Protein AF-E3NQV2-F1 (afdb_monomer_lite)

Structure (mmCIF, N/CA/C/O backbone):
data_AF-E3NQV2-F1
#
_entry.id   AF-E3NQV2-F1
#
loop_
_atom_site.group_PDB
_atom_site.id
_atom_site.type_symbol
_atom_site.label_atom_id
_atom_site.label_alt_id
_atom_site.label_comp_id
_atom_site.label_asym_id
_atom_site.label_entity_id
_atom_site.label_seq_id
_atom_site.pdbx_PDB_ins_code
_atom_site.Cartn_x
_atom_site.Cartn_y
_atom_site.Cartn_z
_atom_site.occupancy
_atom_site.B_iso_or_equiv
_atom_site.auth_seq_id
_atom_site.auth_comp_id
_atom_site.auth_asym_id
_atom_site.auth_atom_id
_atom_site.pdbx_PDB_model_num
ATOM 1 N N . PHE A 1 1 ? -3.871 -5.337 19.171 1.00 39.69 1 PHE A N 1
ATOM 2 C CA . PHE A 1 1 ? -4.306 -5.703 17.806 1.00 39.69 1 PHE A CA 1
ATOM 3 C C . PHE A 1 1 ? -5.263 -6.875 17.904 1.00 39.69 1 PHE A C 1
ATOM 5 O O . PHE A 1 1 ? -4.955 -7.831 18.609 1.00 39.69 1 PHE A O 1
ATOM 12 N N . VAL A 1 2 ? -6.418 -6.800 17.248 1.00 32.62 2 VAL A N 1
ATOM 13 C CA . VAL A 1 2 ? -7.364 -7.921 17.172 1.00 32.62 2 VAL A CA 1
ATOM 14 C C . VAL A 1 2 ? -7.310 -8.479 15.755 1.00 32.62 2 VAL A C 1
ATOM 16 O O . VAL A 1 2 ? -7.469 -7.720 14.801 1.00 32.62 2 VAL A O 1
ATOM 19 N N . PHE A 1 3 ? -7.058 -9.783 15.627 1.00 40.75 3 PHE A N 1
ATOM 20 C CA . PHE A 1 3 ? -7.026 -10.483 14.345 1.00 40.75 3 PHE A CA 1
ATOM 21 C C . PHE A 1 3 ? -8.157 -11.513 14.298 1.00 40.75 3 PHE A C 1
ATOM 23 O O . PHE A 1 3 ? -8.320 -12.322 15.215 1.00 40.75 3 PHE A O 1
ATOM 30 N N . CYS A 1 4 ? -8.935 -11.488 13.219 1.00 32.91 4 CYS A N 1
ATOM 31 C CA . CYS A 1 4 ? -10.002 -12.448 12.964 1.00 32.91 4 CYS A CA 1
ATOM 32 C C . CYS A 1 4 ? -9.580 -13.398 11.844 1.00 32.91 4 CYS A C 1
ATOM 34 O O . CYS A 1 4 ? -9.353 -12.964 10.717 1.00 32.91 4 CYS A O 1
ATOM 36 N N . TYR A 1 5 ? -9.486 -14.693 12.152 1.00 34.28 5 TYR A N 1
ATOM 37 C CA . TYR A 1 5 ? -9.315 -15.743 11.153 1.00 34.28 5 TYR A CA 1
ATOM 38 C C . TYR A 1 5 ? -10.584 -16.585 11.139 1.00 34.28 5 TYR A C 1
ATOM 40 O O . TYR A 1 5 ? -10.820 -17.375 12.053 1.00 34.28 5 TYR A O 1
ATOM 48 N N . THR A 1 6 ? -11.393 -16.399 10.091 1.00 34.22 6 THR A N 1
ATOM 49 C CA . THR A 1 6 ? -12.742 -16.961 9.914 1.00 34.22 6 THR A CA 1
ATOM 50 C C . THR A 1 6 ? -13.737 -16.454 10.965 1.00 34.22 6 THR A C 1
ATOM 52 O O . THR A 1 6 ? -13.400 -16.301 12.137 1.00 34.22 6 THR A O 1
ATOM 55 N N . GLY A 1 7 ? -14.992 -16.209 10.577 1.00 37.34 7 GLY A N 1
ATOM 56 C CA . GLY A 1 7 ? -16.047 -15.667 11.455 1.00 37.34 7 GLY A CA 1
ATOM 57 C C . GLY A 1 7 ? -16.395 -16.481 12.720 1.00 37.34 7 GLY A C 1
ATOM 58 O O . GLY A 1 7 ? -17.422 -16.220 13.338 1.00 37.34 7 GLY A O 1
ATOM 59 N N . LYS A 1 8 ? -15.584 -17.476 13.111 1.00 31.78 8 LYS A N 1
ATOM 60 C CA . LYS A 1 8 ? -15.728 -18.275 14.335 1.00 31.78 8 LYS A CA 1
ATOM 61 C C . LYS A 1 8 ? -14.597 -18.107 15.357 1.00 31.78 8 LYS A C 1
ATOM 63 O O . LYS A 1 8 ? -14.817 -18.479 16.505 1.00 31.78 8 LYS A O 1
ATOM 68 N N . TYR A 1 9 ? -13.441 -17.535 14.999 1.00 36.47 9 TYR A N 1
ATOM 69 C CA . TYR A 1 9 ? -12.309 -17.391 15.926 1.00 36.47 9 TYR A CA 1
ATOM 70 C C . TYR A 1 9 ? -11.572 -16.058 15.713 1.00 36.47 9 TYR A C 1
ATOM 72 O O . TYR A 1 9 ? -10.548 -15.978 15.035 1.00 36.47 9 TYR A O 1
ATOM 80 N N . CYS A 1 10 ? -12.097 -14.988 16.314 1.00 37.09 10 CYS A N 1
ATOM 81 C CA . CYS A 1 10 ? -11.316 -13.774 16.547 1.00 37.09 10 CYS A CA 1
ATOM 82 C C . CYS A 1 10 ? -10.545 -13.950 17.856 1.00 37.09 10 CYS A C 1
ATOM 84 O O . CYS A 1 10 ? -11.160 -14.053 18.918 1.00 37.09 10 CYS A O 1
ATOM 86 N N . GLN A 1 11 ? -9.214 -13.990 17.789 1.00 43.00 11 GLN A N 1
ATOM 87 C CA . GLN A 1 11 ? -8.376 -13.980 18.984 1.00 43.00 11 GLN A CA 1
ATOM 88 C C . GLN A 1 11 ? -7.667 -12.631 19.056 1.00 43.00 11 GLN A C 1
ATOM 90 O O . GLN A 1 11 ? -6.793 -12.307 18.251 1.00 43.00 11 GLN A O 1
ATOM 95 N N . GLN A 1 12 ? -8.073 -11.821 20.031 1.00 43.50 12 GLN A N 1
ATOM 96 C CA . GLN A 1 12 ? -7.281 -10.674 20.442 1.00 43.50 12 GLN A CA 1
ATOM 97 C C . GLN A 1 12 ? -6.004 -11.206 21.085 1.00 43.50 12 GLN A C 1
ATOM 99 O O . GLN A 1 12 ? -6.079 -11.967 22.049 1.00 43.50 12 GLN A O 1
ATOM 104 N N . ILE A 1 13 ? -4.847 -10.814 20.551 1.00 49.75 13 ILE A N 1
ATOM 105 C CA . ILE A 1 13 ? -3.584 -11.037 21.253 1.00 49.75 13 ILE A CA 1
ATOM 106 C C . ILE A 1 13 ? -3.648 -10.155 22.508 1.00 49.75 13 ILE A C 1
ATOM 108 O O . ILE A 1 13 ? -3.868 -8.945 22.359 1.00 49.75 13 ILE A O 1
ATOM 112 N N . PRO A 1 14 ? -3.535 -10.723 23.721 1.00 48.66 14 PRO A N 1
ATOM 113 C CA . PRO A 1 14 ? -3.535 -9.943 24.950 1.00 48.66 14 PRO A CA 1
ATOM 114 C C . PRO A 1 14 ? -2.474 -8.844 24.889 1.00 48.66 14 PRO A C 1
ATOM 116 O O . PRO A 1 14 ? -1.368 -9.081 24.411 1.00 48.66 14 PRO A O 1
ATOM 119 N N . ASP A 1 15 ? -2.773 -7.654 25.415 1.00 51.09 15 ASP A N 1
ATOM 120 C CA . ASP A 1 15 ? -1.800 -6.548 25.448 1.00 51.09 15 ASP A CA 1
ATOM 121 C C . ASP A 1 15 ? -0.498 -6.957 26.178 1.00 51.09 15 ASP A C 1
ATOM 123 O O . ASP A 1 15 ? 0.575 -6.440 25.885 1.00 51.09 15 ASP A O 1
ATOM 127 N N . THR A 1 16 ? -0.585 -7.934 27.090 1.00 51.03 16 THR A N 1
ATOM 128 C CA . THR A 1 16 ? 0.540 -8.543 27.816 1.00 51.03 16 THR A CA 1
ATOM 129 C C . THR A 1 16 ? 1.417 -9.475 26.977 1.00 51.03 16 THR A C 1
ATOM 131 O O . THR A 1 16 ? 2.429 -9.934 27.486 1.00 51.03 16 THR A O 1
ATOM 134 N N . GLU A 1 17 ? 1.029 -9.802 25.746 1.00 46.25 17 GLU A N 1
ATOM 135 C CA . GLU A 1 17 ? 1.738 -10.716 24.834 1.00 46.25 17 GLU A CA 1
ATOM 136 C C . GLU A 1 17 ? 2.278 -9.989 23.588 1.00 46.25 17 GLU A C 1
ATOM 138 O O . GLU A 1 17 ? 2.699 -10.619 22.622 1.00 46.25 17 GLU A O 1
ATOM 143 N N . ILE A 1 18 ? 2.250 -8.652 23.582 1.00 51.84 18 ILE A N 1
ATOM 144 C CA . ILE A 1 18 ? 2.728 -7.820 22.473 1.00 51.84 18 ILE A CA 1
ATOM 145 C C . ILE A 1 18 ? 3.991 -7.095 22.932 1.00 51.84 18 ILE A C 1
ATOM 147 O O . ILE A 1 18 ? 3.921 -6.040 23.564 1.00 51.84 18 ILE A O 1
ATOM 151 N N . PHE A 1 19 ? 5.155 -7.645 22.589 1.00 47.47 19 PHE A N 1
ATOM 152 C CA . PHE A 1 19 ? 6.447 -7.044 22.913 1.00 47.47 19 PHE A CA 1
ATOM 153 C C . PHE A 1 19 ? 7.176 -6.541 21.661 1.00 47.47 19 PHE A C 1
ATOM 155 O O . PHE A 1 19 ? 7.047 -7.074 20.558 1.00 47.47 19 PHE A O 1
ATOM 162 N N . ALA A 1 20 ? 7.979 -5.489 21.817 1.00 39.78 20 ALA A N 1
ATOM 163 C CA . ALA A 1 20 ? 8.862 -5.035 20.751 1.00 39.78 20 ALA A CA 1
ATOM 164 C C . ALA A 1 20 ? 9.889 -6.131 20.412 1.00 39.78 20 ALA A C 1
ATOM 166 O O . ALA A 1 20 ? 10.588 -6.618 21.298 1.00 39.78 20 ALA A O 1
ATOM 167 N N . GLY A 1 21 ? 10.018 -6.489 19.133 1.00 37.91 21 GLY A N 1
ATOM 168 C CA . GLY A 1 21 ? 10.911 -7.560 18.676 1.00 37.91 21 GLY A CA 1
ATOM 169 C C . GLY A 1 21 ? 10.267 -8.945 18.557 1.00 37.91 21 GLY A C 1
ATOM 170 O O . GLY A 1 21 ? 10.908 -9.836 17.990 1.00 37.91 21 GLY A O 1
ATOM 171 N N . ASP A 1 22 ? 9.031 -9.133 19.030 1.00 44.25 22 ASP A N 1
ATOM 172 C CA . ASP A 1 22 ? 8.379 -10.445 19.037 1.00 44.25 22 ASP A CA 1
ATOM 173 C C . ASP A 1 22 ? 7.992 -10.945 17.651 1.00 44.25 22 ASP A C 1
ATOM 175 O O . ASP A 1 22 ? 7.679 -10.180 16.740 1.00 44.25 22 ASP A O 1
ATOM 179 N N . GLN A 1 23 ? 8.000 -12.266 17.500 1.00 45.62 23 GLN A N 1
ATOM 180 C CA . GLN A 1 23 ? 7.529 -12.957 16.307 1.00 45.62 23 GLN A CA 1
ATOM 181 C C . GLN A 1 23 ? 6.119 -13.481 16.571 1.00 45.62 23 GLN A C 1
ATOM 183 O O . GLN A 1 23 ? 5.921 -14.243 17.511 1.00 45.62 23 GLN A O 1
ATOM 188 N N . PHE A 1 24 ? 5.152 -13.110 15.731 1.00 47.12 24 PHE A N 1
ATOM 189 C CA . PHE A 1 24 ? 3.805 -13.678 15.775 1.00 47.12 24 PHE A CA 1
ATOM 190 C C . PHE A 1 24 ? 3.487 -14.419 14.478 1.00 47.12 24 PHE A C 1
ATOM 192 O O . PHE A 1 24 ? 3.846 -13.967 13.391 1.00 47.12 24 PHE A O 1
ATOM 199 N N . TRP A 1 25 ? 2.823 -15.567 14.588 1.00 41.19 25 TRP A N 1
ATOM 200 C CA . TRP A 1 25 ? 2.462 -16.428 13.460 1.00 41.19 25 TRP A CA 1
ATOM 201 C C . TRP A 1 25 ? 1.075 -16.056 12.930 1.00 41.19 25 TRP A C 1
ATOM 203 O O . TRP A 1 25 ? 0.125 -15.961 13.710 1.00 41.19 25 TRP A O 1
ATOM 213 N N . TYR A 1 26 ? 0.959 -15.831 11.616 1.00 43.88 26 TYR A N 1
ATOM 214 C CA . TYR A 1 26 ? -0.313 -15.495 10.965 1.00 43.88 26 TYR A CA 1
ATOM 215 C C . TYR A 1 26 ? -0.630 -16.431 9.790 1.00 43.88 26 TYR A C 1
ATOM 217 O O . TYR A 1 26 ? 0.169 -16.493 8.845 1.00 43.88 26 TYR A O 1
ATOM 225 N N . PRO A 1 27 ? -1.797 -17.111 9.786 1.00 42.25 27 PRO A N 1
ATOM 226 C CA . PRO A 1 27 ? -2.720 -17.321 10.920 1.00 42.25 27 PRO A CA 1
ATOM 227 C C . PRO A 1 27 ? -2.046 -18.004 12.131 1.00 42.25 27 PRO A C 1
ATOM 229 O O . PRO A 1 27 ? -0.923 -18.489 12.014 1.00 42.25 27 PRO A O 1
ATOM 232 N N . TYR A 1 28 ? -2.701 -18.047 13.300 1.00 37.88 28 TYR A N 1
ATOM 233 C CA . TYR A 1 28 ? -2.210 -18.833 14.446 1.00 37.88 28 TYR A CA 1
ATOM 234 C C . TYR A 1 28 ? -1.969 -20.287 13.987 1.00 37.88 28 TYR A C 1
ATOM 236 O O . TYR A 1 28 ? -2.842 -20.868 13.344 1.00 37.88 28 TYR A O 1
ATOM 244 N N . ASN A 1 29 ? -0.781 -20.847 14.258 1.00 39.94 29 ASN A N 1
ATOM 245 C CA . ASN A 1 29 ? -0.238 -22.092 13.669 1.00 39.94 29 ASN A CA 1
ATOM 246 C C . ASN A 1 29 ? 0.188 -22.052 12.184 1.00 39.94 29 ASN A C 1
ATOM 248 O O . ASN A 1 29 ? 0.365 -23.108 11.574 1.00 39.94 29 ASN A O 1
ATOM 252 N N . SER A 1 30 ? 0.407 -20.883 11.580 1.00 49.00 30 SER A N 1
ATOM 253 C CA . SER A 1 30 ? 1.089 -20.818 10.282 1.00 49.00 30 SER A CA 1
ATOM 254 C C . SER A 1 30 ? 2.606 -20.924 10.435 1.00 49.00 30 SER A C 1
ATOM 256 O O . SER A 1 30 ? 3.173 -20.652 11.489 1.00 49.00 30 SER A O 1
ATOM 258 N N . THR A 1 31 ? 3.288 -21.293 9.355 1.00 48.06 31 THR A N 1
ATOM 259 C CA . THR A 1 31 ? 4.755 -21.269 9.264 1.00 48.06 31 THR A CA 1
ATOM 260 C C . THR A 1 31 ? 5.315 -19.872 8.972 1.00 48.06 31 THR A C 1
ATOM 262 O O . THR A 1 31 ? 6.529 -19.676 9.021 1.00 48.06 31 THR A O 1
ATOM 265 N N . ASN A 1 32 ? 4.452 -18.890 8.686 1.00 45.59 32 ASN A N 1
ATOM 266 C CA . ASN A 1 32 ? 4.827 -17.519 8.361 1.00 45.59 32 ASN A CA 1
ATOM 267 C C . ASN A 1 32 ? 4.676 -16.631 9.601 1.00 45.59 32 ASN A C 1
ATOM 269 O O . ASN A 1 32 ? 3.564 -16.361 10.058 1.00 45.59 32 ASN A O 1
ATOM 273 N N . TYR A 1 33 ? 5.801 -16.149 10.126 1.00 46.81 33 TYR A N 1
ATOM 274 C CA . TYR A 1 33 ? 5.807 -15.177 11.213 1.00 46.81 33 TYR A CA 1
ATOM 275 C C . TYR A 1 33 ? 6.007 -13.750 10.691 1.00 46.81 33 TYR A C 1
ATOM 277 O O . TYR A 1 33 ? 6.702 -13.519 9.699 1.00 46.81 33 TYR A O 1
ATOM 285 N N . VAL A 1 34 ? 5.441 -12.780 11.401 1.00 47.06 34 VAL A N 1
ATOM 286 C CA . VAL A 1 34 ? 5.735 -11.350 11.271 1.00 47.06 34 VAL A CA 1
ATOM 287 C C . VAL A 1 34 ? 6.464 -10.919 12.540 1.00 47.06 34 VAL A C 1
ATOM 289 O O . VAL A 1 34 ? 6.100 -11.334 13.638 1.00 47.06 34 VAL A O 1
ATOM 292 N N . ARG A 1 35 ? 7.533 -10.127 12.402 1.00 44.22 35 ARG A N 1
ATOM 293 C CA . ARG A 1 35 ? 8.298 -9.618 13.545 1.00 44.22 35 ARG A CA 1
ATOM 294 C C . ARG A 1 35 ? 7.861 -8.189 13.868 1.00 44.22 35 ARG A C 1
ATOM 296 O O . ARG A 1 35 ? 7.916 -7.326 12.995 1.00 44.22 35 ARG A O 1
ATOM 303 N N . ILE A 1 36 ? 7.462 -7.944 15.111 1.00 47.50 36 ILE A N 1
ATOM 304 C CA . ILE A 1 36 ? 7.189 -6.612 15.649 1.00 47.50 36 ILE A CA 1
ATOM 305 C C . ILE A 1 36 ? 8.528 -5.857 15.727 1.00 47.50 36 ILE A C 1
ATOM 307 O O . ILE A 1 36 ? 9.493 -6.409 16.258 1.00 47.50 36 ILE A O 1
ATOM 311 N N . PRO A 1 37 ? 8.648 -4.624 15.207 1.00 40.81 37 PRO A N 1
ATOM 312 C CA . PRO A 1 37 ? 9.907 -3.885 15.246 1.00 40.81 37 PRO A CA 1
ATOM 313 C C . PRO A 1 37 ? 10.458 -3.695 16.675 1.00 40.81 37 PRO A C 1
ATOM 315 O O . PRO A 1 37 ? 9.679 -3.497 17.615 1.00 40.81 37 PRO A O 1
ATOM 318 N N . PRO A 1 38 ? 11.793 -3.709 16.871 1.00 36.34 38 PRO A N 1
ATOM 319 C CA . PRO A 1 38 ? 12.398 -3.236 18.114 1.00 36.34 38 PRO A CA 1
ATOM 320 C C . PRO A 1 38 ? 12.007 -1.762 18.315 1.00 36.34 38 PRO A C 1
ATOM 322 O O . PRO A 1 38 ? 12.068 -0.991 17.363 1.00 36.34 38 PRO A O 1
ATOM 325 N N . HIS A 1 39 ? 11.605 -1.375 19.531 1.00 44.19 39 HIS A N 1
ATOM 326 C CA . HIS A 1 39 ? 11.033 -0.056 19.886 1.00 44.19 39 HIS A CA 1
ATOM 327 C C . HIS A 1 39 ? 9.560 0.191 19.523 1.00 44.19 39 HIS A C 1
ATOM 329 O O . HIS A 1 39 ? 9.119 1.339 19.467 1.00 44.19 39 HIS A O 1
ATOM 335 N N . PHE A 1 40 ? 8.764 -0.865 19.358 1.00 42.19 40 PHE A N 1
ATOM 336 C CA . PHE A 1 40 ? 7.309 -0.738 19.316 1.00 42.19 40 PHE A CA 1
ATOM 337 C C . PHE A 1 40 ? 6.772 -0.124 20.628 1.00 42.19 40 PHE A C 1
ATOM 339 O O . PHE A 1 40 ? 6.802 -0.757 21.681 1.00 42.19 40 PHE A O 1
ATOM 346 N N . ASN A 1 41 ? 6.320 1.131 20.575 1.00 46.56 41 ASN A N 1
ATOM 347 C CA . ASN A 1 41 ? 5.657 1.834 21.672 1.00 46.56 41 ASN A CA 1
ATOM 348 C C . ASN A 1 41 ? 4.143 1.816 21.402 1.00 46.56 41 ASN A C 1
ATOM 350 O O . ASN A 1 41 ? 3.677 2.337 20.393 1.00 46.56 41 ASN A O 1
ATOM 354 N N . CYS A 1 42 ? 3.364 1.205 22.293 1.00 47.12 42 CYS A N 1
ATOM 355 C CA . CYS A 1 42 ? 1.926 0.940 22.131 1.00 47.12 42 CYS A CA 1
ATOM 356 C C . CYS A 1 42 ? 1.026 2.196 22.192 1.00 47.12 42 CYS A C 1
ATOM 358 O O . CYS A 1 42 ? -0.148 2.104 22.545 1.00 47.12 42 CYS A O 1
ATOM 360 N N . THR A 1 43 ? 1.564 3.381 21.908 1.00 58.25 43 THR A N 1
ATOM 361 C CA . THR A 1 43 ? 0.871 4.678 21.998 1.00 58.25 43 THR A CA 1
ATOM 362 C C . THR A 1 43 ? 0.826 5.434 20.674 1.00 58.25 43 THR A C 1
ATOM 364 O O . THR A 1 43 ? 0.313 6.551 20.624 1.00 58.25 43 THR A O 1
ATOM 367 N N . TYR A 1 44 ? 1.332 4.849 19.588 1.00 65.88 44 TYR A N 1
ATOM 368 C CA . TYR A 1 44 ? 1.230 5.488 18.285 1.00 65.88 44 TYR A CA 1
ATOM 369 C C . TYR A 1 44 ? -0.202 5.435 17.772 1.00 65.88 44 TYR A C 1
ATOM 371 O O . TYR A 1 44 ? -0.828 4.377 17.715 1.00 65.88 44 TYR A O 1
ATOM 379 N N . VAL A 1 45 ? -0.686 6.596 17.350 1.00 82.69 45 VAL A N 1
ATOM 380 C CA . VAL A 1 45 ? -1.863 6.677 16.497 1.00 82.69 45 VAL A CA 1
ATOM 381 C C . VAL A 1 45 ? -1.536 5.996 15.171 1.00 82.69 45 VAL A C 1
ATOM 383 O O . VAL A 1 45 ? -0.450 6.194 14.620 1.00 82.69 45 VAL A O 1
ATOM 386 N N . ILE A 1 46 ? -2.463 5.185 14.673 1.00 84.06 46 ILE A N 1
ATOM 387 C CA . ILE A 1 46 ? -2.288 4.397 13.452 1.00 84.06 46 ILE A CA 1
ATOM 388 C C . ILE A 1 46 ? -3.039 5.073 12.306 1.00 84.06 46 ILE A C 1
ATOM 390 O O . ILE A 1 46 ? -4.176 5.516 12.472 1.00 84.06 46 ILE A O 1
ATOM 394 N N . SER A 1 47 ? -2.408 5.120 11.136 1.00 87.94 47 SER A N 1
ATOM 395 C CA . SER A 1 47 ? -3.084 5.366 9.868 1.00 87.94 47 SER A CA 1
ATOM 396 C C . SER A 1 47 ? -3.235 4.055 9.098 1.00 87.94 47 SER A C 1
ATOM 398 O O . SER A 1 47 ? -2.314 3.235 9.087 1.00 87.94 47 SER A O 1
ATOM 400 N N . MET A 1 48 ? -4.398 3.847 8.481 1.00 89.25 48 MET A N 1
ATOM 401 C CA . MET A 1 48 ? -4.700 2.669 7.674 1.00 89.25 48 MET A CA 1
ATOM 402 C C . MET A 1 48 ? -5.112 3.079 6.262 1.00 89.25 48 MET A C 1
ATOM 404 O O . MET A 1 48 ? -6.100 3.784 6.077 1.00 89.25 48 MET A O 1
ATOM 408 N N . SE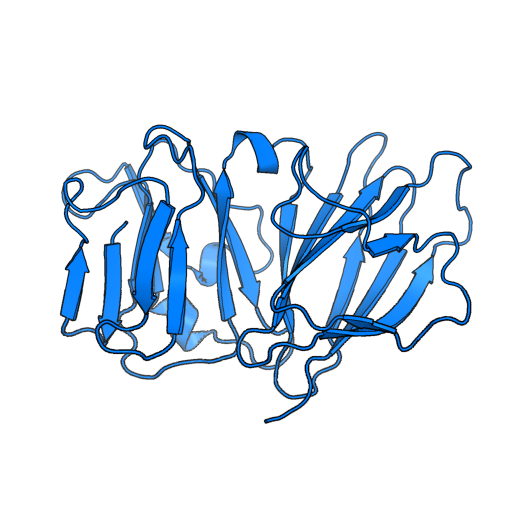R A 1 49 ? -4.401 2.568 5.266 1.00 88.94 49 SER A N 1
ATOM 409 C CA . SER A 1 49 ? -4.803 2.586 3.859 1.00 88.94 49 SER A CA 1
ATOM 410 C C . SER A 1 49 ? -5.255 1.193 3.424 1.00 88.94 49 SER A C 1
ATOM 412 O O . SER A 1 49 ? -4.860 0.178 4.007 1.00 88.94 49 SER A O 1
ATOM 414 N N . LEU A 1 50 ? -6.094 1.132 2.391 1.00 88.06 50 LEU A N 1
ATOM 415 C CA . LEU A 1 50 ? -6.502 -0.125 1.775 1.00 88.06 50 LEU A CA 1
ATOM 416 C C . LEU A 1 50 ? -5.706 -0.344 0.486 1.00 88.06 50 LEU A C 1
ATOM 418 O O . LEU A 1 50 ? -5.707 0.505 -0.398 1.00 88.06 50 LEU A O 1
ATOM 422 N N . ALA A 1 51 ? -5.034 -1.487 0.387 1.00 86.19 51 ALA A N 1
ATOM 423 C CA . ALA A 1 51 ? -4.443 -1.974 -0.849 1.00 86.19 51 ALA A CA 1
ATOM 424 C C . ALA A 1 51 ? -5.452 -2.904 -1.536 1.00 86.19 51 ALA A C 1
ATOM 426 O O . ALA A 1 51 ? -5.880 -3.894 -0.935 1.00 86.19 51 ALA A O 1
ATOM 427 N N . THR A 1 52 ? -5.826 -2.614 -2.777 1.00 84.06 52 THR A N 1
ATOM 428 C CA . THR A 1 52 ? -6.719 -3.449 -3.599 1.00 84.06 52 THR A CA 1
ATOM 429 C C . THR A 1 52 ? -6.092 -3.698 -4.965 1.00 84.06 52 THR A C 1
ATOM 431 O O . THR A 1 52 ? -5.369 -2.844 -5.473 1.00 84.06 52 THR A O 1
ATOM 434 N N . SER A 1 53 ? -6.330 -4.876 -5.549 1.00 80.25 53 SER A N 1
ATOM 435 C CA . SER A 1 53 ? -6.088 -5.092 -6.984 1.00 80.25 53 SER A CA 1
ATOM 436 C C . SER A 1 53 ? -7.080 -4.245 -7.780 1.00 80.25 53 SER A C 1
ATOM 438 O O . SER A 1 53 ? -8.251 -4.148 -7.399 1.00 80.25 53 SER A O 1
ATOM 440 N N . ALA A 1 54 ? -6.625 -3.655 -8.888 1.00 75.50 54 ALA A N 1
ATOM 441 C CA . ALA A 1 54 ? -7.489 -2.881 -9.774 1.00 75.50 54 ALA A CA 1
ATOM 442 C C . ALA A 1 54 ? -8.391 -3.758 -10.665 1.00 75.50 54 ALA A C 1
ATOM 444 O O . ALA A 1 54 ? -9.220 -3.220 -11.396 1.00 75.50 54 ALA A O 1
ATOM 445 N N . TYR A 1 55 ? -8.235 -5.085 -10.641 1.00 75.56 55 TYR A N 1
ATOM 446 C CA . TYR A 1 55 ? -8.991 -6.010 -11.493 1.00 75.56 55 TYR A CA 1
ATOM 447 C C . TYR A 1 55 ? -9.774 -7.041 -10.679 1.00 75.56 55 TYR A C 1
ATOM 449 O O . TYR A 1 55 ? -10.948 -7.293 -10.956 1.00 75.56 55 TYR A O 1
ATOM 457 N N . MET A 1 56 ? -9.172 -7.592 -9.626 1.00 73.50 56 MET A N 1
ATOM 458 C CA . MET A 1 56 ? -9.807 -8.553 -8.725 1.00 73.50 56 MET A CA 1
ATOM 459 C C . MET A 1 56 ? -10.539 -7.850 -7.577 1.00 73.50 56 MET A C 1
ATOM 461 O O . MET A 1 56 ? -10.278 -8.139 -6.407 1.00 73.50 56 MET A O 1
ATOM 465 N N . PHE A 1 57 ? -11.470 -6.943 -7.893 1.00 72.75 57 PHE A N 1
ATOM 466 C CA . PHE A 1 57 ? -12.195 -6.141 -6.900 1.00 72.75 57 PHE A CA 1
ATOM 467 C C . PHE A 1 57 ? -12.866 -7.011 -5.813 1.00 72.75 57 PHE A C 1
ATOM 469 O O . PHE A 1 57 ? -13.859 -7.692 -6.090 1.00 72.75 57 PHE A O 1
ATOM 476 N N . PRO A 1 58 ? -12.385 -6.978 -4.550 1.00 75.50 58 PRO A N 1
AT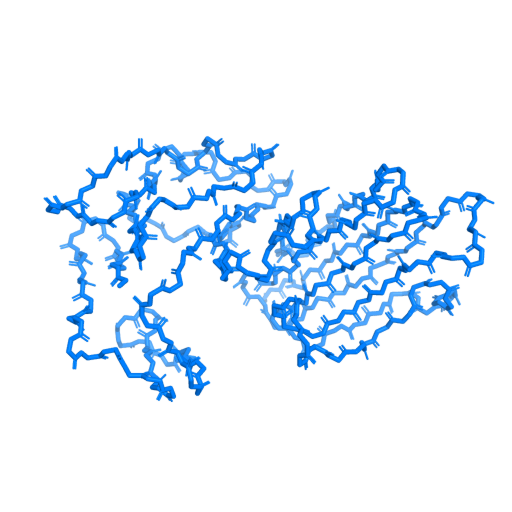OM 477 C CA . PRO A 1 58 ? -12.907 -7.796 -3.455 1.00 75.50 58 PRO A CA 1
ATOM 478 C C . PRO A 1 58 ? -14.232 -7.276 -2.882 1.00 75.50 58 PRO A C 1
ATOM 480 O O . PRO A 1 58 ? -14.443 -7.341 -1.674 1.00 75.50 58 PRO A O 1
ATOM 483 N N . THR A 1 59 ? -15.140 -6.732 -3.692 1.00 81.44 59 THR A N 1
ATOM 484 C CA . THR A 1 59 ? -16.292 -5.948 -3.217 1.00 81.44 59 THR A CA 1
ATOM 485 C C . THR A 1 59 ? -17.074 -6.648 -2.098 1.00 81.44 59 THR A C 1
ATOM 487 O O . THR A 1 59 ? -17.265 -6.081 -1.024 1.00 81.44 59 THR A O 1
ATOM 490 N N . LEU A 1 60 ? -17.455 -7.919 -2.284 1.00 78.25 60 LEU A N 1
ATOM 491 C CA . LEU A 1 60 ? -18.159 -8.695 -1.253 1.00 78.25 60 LEU A CA 1
ATOM 492 C C . LEU A 1 60 ? -17.317 -8.915 0.011 1.00 78.25 60 LEU A C 1
ATOM 494 O O . LEU A 1 60 ? -17.862 -8.912 1.118 1.00 78.25 60 LEU A O 1
ATOM 498 N N . TYR A 1 61 ? -16.006 -9.112 -0.132 1.00 78.56 61 TYR A N 1
ATOM 499 C CA . TYR A 1 61 ? -15.095 -9.252 1.000 1.00 78.56 61 TYR A CA 1
ATOM 500 C C . TYR A 1 61 ? -15.012 -7.950 1.804 1.00 78.56 61 TYR A C 1
ATOM 502 O O . TYR A 1 61 ? -15.177 -7.966 3.026 1.00 78.56 61 TYR A O 1
ATOM 510 N N . LEU A 1 62 ? -14.843 -6.818 1.120 1.00 83.69 62 LEU A N 1
ATOM 511 C CA . LEU A 1 62 ? -14.728 -5.495 1.732 1.00 83.69 62 LEU A CA 1
ATOM 512 C C . LEU A 1 62 ? -16.039 -5.031 2.386 1.00 83.69 62 LEU A C 1
ATOM 514 O O . LEU A 1 62 ? -15.993 -4.395 3.436 1.00 83.69 62 LEU A O 1
ATOM 518 N N . PHE A 1 63 ? -17.202 -5.397 1.832 1.00 85.75 63 PHE A N 1
ATOM 519 C CA . PHE A 1 63 ? -18.512 -5.102 2.434 1.00 85.75 63 PHE A CA 1
ATOM 520 C C . PHE A 1 63 ? -18.744 -5.798 3.780 1.00 85.75 63 PHE A C 1
ATOM 522 O O . PHE A 1 63 ? -19.463 -5.265 4.625 1.00 85.75 63 PHE A O 1
ATOM 529 N N . HIS A 1 64 ? -18.150 -6.977 3.973 1.00 82.50 64 HIS A N 1
ATOM 530 C CA . HIS A 1 64 ? -18.273 -7.782 5.193 1.00 82.50 64 HIS A CA 1
ATOM 531 C C . HIS A 1 64 ? -17.031 -7.701 6.086 1.00 82.50 64 HIS A C 1
ATOM 533 O O . HIS A 1 64 ? -16.859 -8.517 6.996 1.00 82.50 64 HIS A O 1
ATOM 539 N N . SER A 1 65 ? -16.164 -6.726 5.821 1.00 84.50 65 SER A N 1
ATOM 540 C CA . SER A 1 65 ? -14.982 -6.448 6.620 1.00 84.50 65 SER A CA 1
ATOM 541 C C . SER A 1 65 ? -15.054 -5.027 7.161 1.00 84.50 65 SER A C 1
ATOM 543 O O . SER A 1 65 ? -15.538 -4.116 6.494 1.00 84.50 65 SER A O 1
ATOM 545 N N . TYR A 1 66 ? -14.588 -4.842 8.386 1.00 84.69 66 TYR A N 1
ATOM 546 C CA . TYR A 1 66 ? -14.767 -3.633 9.166 1.00 84.69 66 TYR A CA 1
ATOM 547 C C . TYR A 1 66 ? -13.454 -3.222 9.807 1.00 84.69 66 TYR A C 1
ATOM 549 O O . TYR A 1 66 ? -12.655 -4.062 10.228 1.00 84.69 66 TYR A O 1
ATOM 557 N N . VAL A 1 67 ? -13.281 -1.915 9.924 1.00 89.19 67 VAL A N 1
ATOM 558 C CA . VAL A 1 67 ? -12.275 -1.297 10.772 1.00 89.19 67 VAL A CA 1
ATOM 559 C C . VAL A 1 67 ? -12.979 -0.612 11.932 1.00 89.19 67 VAL A C 1
ATOM 561 O O . VAL A 1 67 ? -13.954 0.120 11.759 1.00 89.19 67 VAL A O 1
ATOM 564 N N . ILE A 1 68 ? -12.497 -0.898 13.129 1.00 86.62 68 ILE A N 1
ATOM 565 C CA . ILE A 1 68 ? -12.971 -0.331 14.380 1.00 86.62 68 ILE A CA 1
ATOM 566 C C . ILE A 1 68 ? -11.849 0.553 14.917 1.00 86.62 68 ILE A C 1
ATOM 568 O O . ILE A 1 68 ? -10.725 0.080 15.116 1.00 86.62 68 ILE A O 1
ATOM 572 N N . ASP A 1 69 ? -12.157 1.827 15.146 1.00 91.12 69 ASP A N 1
ATOM 573 C CA . ASP A 1 69 ? -11.276 2.747 15.861 1.00 91.12 69 ASP A CA 1
ATOM 574 C C . ASP A 1 69 ? -11.357 2.421 17.354 1.00 91.12 69 ASP A C 1
ATOM 576 O O . ASP A 1 69 ? -12.354 2.738 18.003 1.00 91.12 69 ASP A O 1
ATOM 580 N N . GLY A 1 70 ? -10.357 1.709 17.873 1.00 85.38 70 GLY A N 1
ATOM 581 C CA . GLY A 1 70 ? -10.373 1.063 19.184 1.00 85.38 70 GLY A CA 1
ATOM 582 C C . GLY A 1 70 ? -10.501 -0.465 19.114 1.00 85.38 70 GLY A C 1
ATOM 583 O O . GLY A 1 70 ? -9.868 -1.143 18.295 1.00 85.38 70 GLY A O 1
ATOM 584 N N . ASP A 1 71 ? -11.297 -1.023 20.023 1.00 82.69 71 ASP A N 1
ATOM 585 C CA . ASP A 1 71 ? -11.626 -2.450 20.097 1.00 82.69 71 ASP A CA 1
ATOM 586 C C . ASP A 1 71 ? -13.121 -2.672 20.384 1.00 82.69 71 ASP A C 1
ATOM 588 O O . ASP A 1 71 ? -13.889 -1.723 20.509 1.00 82.69 71 ASP A O 1
ATOM 592 N N . PHE A 1 72 ? -13.551 -3.933 20.484 1.00 79.31 72 PHE A N 1
ATOM 593 C CA . PHE A 1 72 ? -14.961 -4.283 20.696 1.00 79.31 72 PHE A CA 1
ATOM 594 C C . PHE A 1 72 ? -15.575 -3.732 21.991 1.00 79.31 72 PHE A C 1
ATOM 596 O O . PHE A 1 72 ? -16.800 -3.680 22.102 1.00 79.31 72 PHE A O 1
ATOM 603 N N . TYR A 1 73 ? -14.756 -3.350 22.971 1.00 83.44 73 TYR A N 1
ATOM 604 C CA . TYR A 1 73 ? -15.217 -2.843 24.261 1.00 83.44 73 TYR A CA 1
ATOM 605 C C . TYR A 1 73 ? -15.140 -1.318 24.336 1.00 83.44 73 TYR A C 1
ATOM 607 O O . TYR A 1 73 ? -15.968 -0.700 25.003 1.00 83.44 73 TYR A O 1
ATOM 615 N N . ASN A 1 74 ? -14.166 -0.714 23.652 1.00 84.44 74 ASN A N 1
ATOM 616 C CA . ASN A 1 74 ? -13.920 0.722 23.666 1.00 84.44 74 ASN A CA 1
ATOM 617 C C . ASN A 1 74 ? -13.660 1.264 22.251 1.00 84.44 74 ASN A C 1
ATOM 619 O O . ASN A 1 74 ? -12.529 1.594 21.890 1.00 84.44 74 ASN A O 1
ATOM 623 N N . GLN A 1 75 ? -14.721 1.361 21.449 1.00 90.12 75 GLN A N 1
ATOM 624 C CA . GLN A 1 75 ? -14.665 1.918 20.096 1.00 90.12 75 GLN A CA 1
ATOM 625 C C . GLN A 1 75 ? -15.220 3.342 20.020 1.00 90.12 75 GLN A C 1
ATOM 627 O O . GLN A 1 75 ? -16.244 3.658 20.626 1.00 90.12 75 GLN A O 1
ATOM 632 N N . THR A 1 76 ? -14.570 4.182 19.222 1.00 94.94 76 THR A N 1
ATOM 633 C CA . THR A 1 76 ? -15.021 5.542 18.883 1.00 94.94 76 THR A CA 1
ATOM 634 C C . THR A 1 76 ? -15.799 5.564 17.573 1.00 94.94 76 THR A C 1
ATOM 636 O O . THR A 1 76 ? -16.749 6.335 17.434 1.00 94.94 76 THR A O 1
ATOM 639 N N . SER A 1 77 ? -15.444 4.696 16.625 1.00 94.81 77 SER A N 1
ATOM 640 C CA . SER A 1 77 ? -16.163 4.536 15.364 1.00 94.81 77 SER A CA 1
ATOM 641 C C . SER A 1 77 ? -15.978 3.142 14.765 1.00 94.81 77 SER A C 1
ATOM 643 O O . SER A 1 77 ? -15.053 2.404 15.109 1.00 94.81 77 SER A O 1
ATOM 645 N N . VAL A 1 78 ? -16.887 2.786 13.855 1.00 92.25 78 VAL A N 1
ATOM 646 C CA . VAL A 1 78 ? -16.837 1.557 13.059 1.00 92.25 78 VAL A CA 1
ATOM 647 C C . VAL A 1 78 ? -17.116 1.922 11.610 1.00 92.25 78 VAL A C 1
ATOM 649 O O . VAL A 1 78 ? -18.122 2.568 11.319 1.00 92.25 78 VAL A O 1
ATOM 652 N N . HIS A 1 79 ? -16.247 1.480 10.711 1.00 93.38 79 HIS A N 1
ATOM 653 C CA . HIS A 1 79 ? -16.345 1.714 9.274 1.00 93.38 79 HIS A CA 1
ATOM 654 C C . HIS A 1 79 ? -16.220 0.390 8.530 1.00 93.38 79 HIS A C 1
ATOM 656 O O . HIS A 1 79 ? -15.625 -0.564 9.040 1.00 93.38 79 HIS A O 1
ATOM 662 N N . ARG A 1 80 ? -16.766 0.308 7.320 1.00 91.50 80 ARG A N 1
ATOM 663 C CA . ARG A 1 80 ? -16.509 -0.840 6.445 1.00 91.50 80 ARG A CA 1
ATOM 664 C C . ARG A 1 80 ? -15.161 -0.636 5.769 1.00 91.50 80 ARG A C 1
ATOM 666 O O . ARG A 1 80 ? -14.784 0.493 5.479 1.00 91.50 80 ARG A O 1
ATOM 673 N N . LEU A 1 81 ? -14.440 -1.714 5.466 1.00 87.69 81 LEU A N 1
ATOM 674 C CA . LEU A 1 81 ? -13.180 -1.583 4.727 1.00 87.69 81 LEU A CA 1
ATOM 675 C C . LEU A 1 81 ? -13.397 -0.998 3.330 1.00 87.69 81 LEU A C 1
ATOM 677 O O . LEU A 1 81 ? -12.546 -0.251 2.864 1.00 87.69 81 LEU A O 1
ATOM 681 N N . ILE A 1 82 ? -14.546 -1.274 2.702 1.00 89.00 82 ILE A N 1
ATOM 682 C CA . ILE A 1 82 ? -14.889 -0.700 1.393 1.00 89.00 82 ILE A CA 1
ATOM 683 C C . ILE A 1 82 ? -14.967 0.833 1.408 1.00 89.00 82 ILE A C 1
ATOM 685 O O . ILE A 1 82 ? -14.727 1.456 0.383 1.00 89.00 82 ILE A O 1
ATOM 689 N N . ASP A 1 83 ? -15.225 1.454 2.565 1.00 91.44 83 ASP A N 1
ATOM 690 C CA . ASP A 1 83 ? -15.281 2.918 2.683 1.00 91.44 83 ASP A CA 1
ATOM 691 C C . ASP A 1 83 ? -13.907 3.568 2.413 1.00 91.44 83 ASP A C 1
ATOM 693 O O . ASP A 1 83 ? -13.826 4.774 2.182 1.00 91.44 83 ASP A O 1
ATOM 697 N N . PHE A 1 84 ? -12.829 2.772 2.430 1.00 90.00 84 PHE A N 1
ATOM 698 C CA . PHE A 1 84 ? -11.451 3.205 2.182 1.00 90.00 84 PHE A CA 1
ATOM 699 C C . PHE A 1 84 ? -10.911 2.781 0.812 1.00 90.00 84 PHE A C 1
ATOM 701 O O . PHE A 1 84 ? -9.733 2.988 0.521 1.00 90.00 84 PHE A O 1
ATOM 708 N N . GLU A 1 85 ? -11.752 2.201 -0.043 1.00 85.94 85 GLU A N 1
ATOM 709 C CA . GLU A 1 85 ? -11.401 1.932 -1.433 1.00 85.94 85 GLU A CA 1
ATOM 710 C C . GLU A 1 85 ? -11.285 3.256 -2.201 1.00 85.94 85 GLU A C 1
ATOM 712 O O . GLU A 1 85 ? -12.239 4.026 -2.285 1.00 85.94 85 GLU A O 1
ATOM 717 N N . HIS A 1 86 ? -10.090 3.547 -2.724 1.00 80.62 86 HIS A N 1
ATOM 718 C CA . HIS A 1 86 ? -9.765 4.816 -3.395 1.00 80.62 86 HIS A CA 1
ATOM 719 C C . HIS A 1 86 ? -10.041 6.082 -2.560 1.00 80.62 86 HIS A C 1
ATOM 721 O O . HIS A 1 86 ? -10.132 7.179 -3.113 1.00 80.62 86 HIS A O 1
ATOM 727 N N . ALA A 1 87 ? -10.149 5.953 -1.235 1.00 86.75 87 ALA A N 1
ATOM 728 C CA . ALA A 1 87 ? -10.330 7.078 -0.329 1.00 86.75 87 ALA A CA 1
ATOM 729 C C . ALA A 1 87 ? -9.024 7.437 0.393 1.00 86.75 87 ALA A C 1
ATOM 731 O O . ALA A 1 87 ? -8.029 6.708 0.365 1.00 86.75 87 ALA A O 1
ATOM 732 N N . THR A 1 88 ? -9.036 8.578 1.078 1.00 88.12 88 THR A N 1
ATOM 733 C CA . THR A 1 88 ? -7.950 8.969 1.980 1.00 88.12 88 THR A CA 1
ATOM 734 C C . THR A 1 88 ? -7.745 7.921 3.079 1.00 88.12 88 THR A C 1
ATOM 736 O O . THR A 1 88 ? -8.740 7.388 3.584 1.00 88.12 88 THR A O 1
ATOM 739 N N . PRO A 1 89 ? -6.496 7.666 3.513 1.00 90.06 89 PRO A N 1
ATOM 740 C CA . PRO A 1 89 ? -6.231 6.754 4.618 1.00 90.06 89 PRO A CA 1
ATOM 741 C C . PRO A 1 89 ? -7.027 7.119 5.875 1.00 90.06 89 PRO A C 1
ATOM 743 O O . PRO A 1 89 ? -7.116 8.286 6.261 1.00 90.06 89 PRO A O 1
ATOM 746 N N . PHE A 1 90 ? -7.566 6.106 6.543 1.00 93.00 90 PHE A N 1
ATOM 747 C CA . PHE A 1 90 ? -8.149 6.245 7.867 1.00 93.00 90 PHE A CA 1
ATOM 748 C C . PHE A 1 90 ? -7.076 6.703 8.860 1.00 93.00 90 PHE A C 1
ATOM 750 O O . PHE A 1 90 ? -5.942 6.221 8.822 1.00 93.00 90 PHE A O 1
ATOM 757 N N . VAL A 1 91 ? -7.434 7.598 9.779 1.00 92.75 91 VAL A N 1
ATOM 758 C CA . VAL A 1 91 ? -6.579 8.003 10.898 1.00 92.75 91 VAL A CA 1
ATOM 759 C C . VAL A 1 91 ? -7.326 7.701 12.185 1.00 92.75 91 VAL A C 1
ATOM 761 O O . VAL A 1 91 ? -8.376 8.282 12.450 1.00 92.75 91 VAL A O 1
ATOM 764 N N . SER A 1 92 ? -6.777 6.780 12.972 1.00 90.75 92 SER A N 1
ATOM 765 C CA . SER A 1 92 ? -7.328 6.413 14.272 1.00 90.75 92 SER A CA 1
ATOM 766 C C . SER A 1 92 ? -7.313 7.618 15.215 1.00 90.75 92 SER A C 1
ATOM 768 O O . SER A 1 92 ? -6.396 8.436 15.183 1.00 90.75 92 SER A O 1
ATOM 770 N N . THR A 1 93 ? -8.319 7.743 16.075 1.00 90.44 93 THR A N 1
ATOM 771 C CA . THR A 1 93 ? -8.277 8.699 17.198 1.00 90.44 93 THR A CA 1
ATOM 772 C C . THR A 1 93 ? -7.729 8.055 18.470 1.00 90.44 93 THR A C 1
ATOM 774 O O . THR A 1 93 ? -7.508 8.732 19.475 1.00 90.44 93 THR A O 1
ATOM 777 N N . GLN A 1 94 ? -7.471 6.747 18.414 1.00 83.06 94 GLN A N 1
ATOM 778 C CA . GLN A 1 94 ? -6.960 5.928 19.499 1.00 83.06 94 GLN A CA 1
ATOM 779 C C . GLN A 1 94 ? -5.554 5.388 19.178 1.00 83.06 94 GLN A C 1
ATOM 781 O O . GLN A 1 94 ? -4.968 5.626 18.123 1.00 83.06 94 GLN A O 1
ATOM 786 N N . ASN A 1 95 ? -4.986 4.638 20.119 1.00 74.38 95 ASN A N 1
ATOM 787 C CA . ASN A 1 95 ? -3.765 3.849 19.926 1.00 74.38 95 ASN A CA 1
ATOM 788 C C . ASN A 1 95 ? -4.065 2.381 19.565 1.00 74.38 95 ASN A C 1
ATOM 790 O O . ASN A 1 95 ? -3.166 1.538 19.573 1.00 74.38 95 ASN A O 1
ATOM 794 N N . LYS A 1 96 ? -5.336 2.058 19.299 1.00 77.94 96 LYS A N 1
ATOM 795 C CA . LYS A 1 96 ? -5.811 0.719 18.957 1.00 77.94 96 LYS A CA 1
ATOM 796 C C . LYS A 1 96 ? -6.694 0.795 17.721 1.00 77.94 96 LYS A C 1
ATOM 798 O O . LYS A 1 96 ? -7.551 1.662 17.616 1.00 77.94 96 LYS A O 1
ATOM 803 N N . ILE A 1 97 ? -6.486 -0.148 16.813 1.00 80.38 97 ILE A N 1
ATOM 804 C CA . ILE A 1 97 ? -7.349 -0.388 15.662 1.00 80.38 97 ILE A CA 1
ATOM 805 C C . ILE A 1 97 ? -7.657 -1.881 15.612 1.00 80.38 97 ILE A C 1
ATOM 807 O O . ILE A 1 97 ? -6.779 -2.719 15.860 1.00 80.38 97 ILE A O 1
ATOM 811 N N . THR A 1 98 ? -8.906 -2.214 15.318 1.00 80.50 98 THR A N 1
ATOM 812 C CA . THR A 1 98 ? -9.378 -3.595 15.229 1.00 80.50 98 THR A CA 1
ATOM 813 C C . THR A 1 98 ? -9.930 -3.846 13.835 1.00 80.50 98 THR A C 1
ATOM 815 O O . THR A 1 98 ? -10.799 -3.119 13.365 1.00 80.50 98 THR A O 1
ATOM 818 N N . LEU A 1 99 ? -9.408 -4.876 13.166 1.00 79.38 99 LEU A N 1
ATOM 819 C CA . LEU A 1 99 ? -9.873 -5.312 11.854 1.00 79.38 99 LEU A CA 1
ATOM 820 C C . LEU A 1 99 ? -10.704 -6.580 12.026 1.00 79.38 99 LEU A C 1
ATOM 822 O O . LEU A 1 99 ? -10.236 -7.572 12.586 1.00 79.38 99 LEU A O 1
ATOM 826 N N . VAL A 1 100 ? -11.941 -6.542 11.544 1.00 78.94 100 VAL A N 1
ATOM 827 C CA . VAL A 1 100 ? -12.909 -7.631 11.688 1.00 78.94 100 VAL A CA 1
ATOM 828 C C . VAL A 1 100 ? -13.376 -8.042 10.310 1.00 78.94 100 VAL A C 1
ATOM 830 O O . VAL A 1 100 ? -13.743 -7.192 9.510 1.00 78.94 100 VAL A O 1
ATOM 833 N N . THR A 1 101 ? -13.410 -9.338 10.028 1.00 78.06 101 THR A N 1
ATOM 834 C CA . THR A 1 101 ? -14.048 -9.852 8.818 1.00 78.06 101 THR A CA 1
ATOM 835 C C . THR A 1 101 ? -15.008 -10.968 9.179 1.00 78.06 101 THR A C 1
ATOM 837 O O . THR A 1 101 ? -14.702 -11.828 10.007 1.00 78.06 101 THR A O 1
ATOM 840 N N . PHE A 1 102 ? -16.185 -10.938 8.563 1.00 74.88 102 PHE A N 1
ATOM 841 C CA . PHE A 1 102 ? -17.172 -12.013 8.654 1.00 74.88 102 PHE A CA 1
ATOM 842 C C . PHE A 1 102 ? -17.086 -12.965 7.460 1.00 74.88 102 PHE A C 1
ATOM 844 O O . PHE A 1 102 ? -17.904 -13.874 7.331 1.00 74.88 102 PHE A O 1
ATOM 851 N N . GLN A 1 103 ? -16.083 -12.778 6.600 1.00 69.75 103 GLN A N 1
ATOM 852 C CA . GLN A 1 103 ? -15.802 -13.685 5.503 1.00 69.75 103 GLN A CA 1
ATOM 853 C C . GLN A 1 103 ? -15.146 -14.963 6.015 1.00 69.75 103 GLN A C 1
ATOM 855 O O . GLN A 1 103 ? -14.300 -14.961 6.914 1.00 69.75 103 GLN A O 1
ATOM 860 N N . THR A 1 104 ? -15.565 -16.082 5.440 1.00 66.94 104 THR A N 1
ATOM 861 C CA . THR A 1 104 ? -15.006 -17.405 5.738 1.00 66.94 104 THR A CA 1
ATOM 862 C C . THR A 1 104 ? -13.958 -17.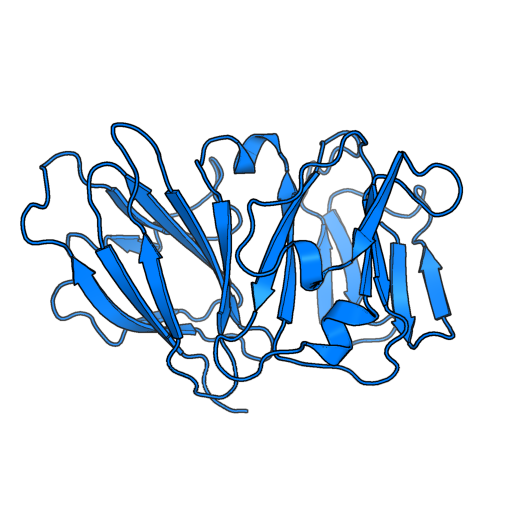833 4.721 1.00 66.94 104 THR A C 1
ATOM 864 O O . THR A 1 104 ? -13.158 -18.716 5.017 1.00 66.94 104 THR A O 1
ATOM 867 N N . GLU A 1 105 ? -13.950 -17.209 3.545 1.00 64.25 105 GLU A N 1
ATOM 868 C CA . GLU A 1 105 ? -12.997 -17.479 2.474 1.00 64.25 105 GLU A CA 1
ATOM 869 C C . GLU A 1 105 ? -11.850 -16.466 2.512 1.00 64.25 105 GLU A C 1
ATOM 871 O O . GLU A 1 105 ? -12.048 -15.278 2.775 1.00 64.25 105 GLU A O 1
ATOM 876 N N . SER A 1 106 ? -10.631 -16.950 2.271 1.00 63.00 106 SER A N 1
ATOM 877 C CA . SER A 1 106 ? -9.462 -16.083 2.124 1.00 63.00 106 SER A CA 1
ATOM 878 C C . SER A 1 106 ? -9.477 -15.474 0.727 1.00 63.00 106 SER A C 1
ATOM 880 O O . SER A 1 106 ? -9.510 -16.208 -0.257 1.00 63.00 106 SER A O 1
ATOM 882 N N . TYR A 1 107 ? -9.445 -14.144 0.645 1.00 66.25 107 TYR A N 1
ATOM 883 C CA . TYR A 1 107 ? -9.365 -13.427 -0.622 1.00 66.25 107 TYR A CA 1
ATOM 884 C C . TYR A 1 107 ? -7.987 -12.779 -0.760 1.00 66.25 107 TYR A C 1
ATOM 886 O O . TYR A 1 107 ? -7.574 -12.000 0.097 1.00 66.25 107 TYR A O 1
ATOM 894 N N . TYR A 1 108 ? -7.269 -13.111 -1.832 1.00 69.31 108 TYR A N 1
ATOM 895 C CA . TYR A 1 108 ? -5.843 -12.796 -1.977 1.00 69.31 108 TYR A CA 1
ATOM 896 C C . TYR A 1 108 ? -5.560 -11.505 -2.755 1.00 69.31 108 TYR A C 1
ATOM 898 O O . TYR A 1 108 ? -4.421 -11.269 -3.124 1.00 69.31 108 TYR A O 1
ATOM 906 N N . ALA A 1 109 ? -6.563 -10.646 -2.970 1.00 74.12 109 ALA A N 1
ATOM 907 C CA . ALA A 1 109 ? -6.424 -9.415 -3.761 1.00 74.12 109 ALA A CA 1
ATOM 908 C C . ALA A 1 109 ? -6.543 -8.104 -2.962 1.00 74.12 109 ALA A C 1
ATOM 910 O O . ALA A 1 109 ? -6.714 -7.030 -3.541 1.00 74.12 109 ALA A O 1
ATOM 911 N N . THR A 1 110 ? -6.479 -8.165 -1.627 1.00 80.25 110 THR A N 1
ATOM 912 C CA . THR A 1 110 ? -6.527 -6.962 -0.786 1.00 80.25 110 THR A CA 1
ATOM 913 C C . THR A 1 110 ? -5.786 -7.116 0.535 1.00 80.25 110 THR A C 1
ATOM 915 O O . THR A 1 110 ? -5.636 -8.221 1.056 1.00 80.25 110 THR A O 1
ATOM 918 N N . ALA A 1 111 ? -5.336 -5.992 1.091 1.00 81.62 111 ALA A N 1
ATOM 919 C CA . ALA A 1 111 ? -4.768 -5.908 2.427 1.00 81.62 111 ALA A CA 1
ATOM 920 C C . ALA A 1 111 ? -5.048 -4.540 3.063 1.00 81.62 111 ALA A C 1
ATOM 922 O O . ALA A 1 111 ? -5.037 -3.513 2.386 1.00 81.62 111 ALA A O 1
ATOM 923 N N . ALA A 1 112 ? -5.225 -4.518 4.384 1.00 82.94 112 ALA A N 1
ATOM 924 C CA . ALA A 1 112 ? -5.116 -3.289 5.161 1.00 82.94 112 ALA A CA 1
ATOM 925 C C . ALA A 1 112 ? -3.635 -3.022 5.463 1.00 82.94 112 ALA A C 1
ATOM 927 O O . ALA A 1 112 ? -2.943 -3.890 6.002 1.00 82.94 112 ALA A O 1
ATOM 928 N N . VAL A 1 113 ? -3.150 -1.831 5.122 1.00 84.31 113 VAL A N 1
ATOM 929 C CA . VAL A 1 113 ? -1.763 -1.415 5.351 1.00 84.31 113 VAL A CA 1
ATOM 930 C C . VAL A 1 113 ? -1.745 -0.416 6.499 1.00 84.31 113 VAL A C 1
ATOM 932 O O . VAL A 1 113 ? -2.392 0.626 6.438 1.00 84.31 113 VAL A O 1
ATOM 935 N N . LEU A 1 114 ? -1.036 -0.765 7.573 1.00 85.94 114 LEU A N 1
ATOM 936 C CA . LEU A 1 114 ? -0.976 0.019 8.805 1.00 85.94 114 LEU A CA 1
ATOM 937 C C . LEU A 1 114 ? 0.371 0.725 8.910 1.00 85.94 114 LEU A C 1
ATOM 939 O O . LEU A 1 114 ? 1.413 0.071 8.884 1.00 85.94 114 LEU A O 1
ATOM 943 N N . ASN A 1 115 ? 0.340 2.040 9.105 1.00 82.75 115 ASN A N 1
ATOM 944 C CA . ASN A 1 115 ? 1.527 2.851 9.351 1.00 82.75 115 ASN A CA 1
ATOM 945 C C . ASN A 1 115 ? 1.349 3.675 10.634 1.00 82.75 115 ASN A C 1
ATOM 947 O O . ASN A 1 115 ? 0.237 4.129 10.922 1.00 82.75 115 ASN A O 1
ATOM 951 N N . PRO A 1 116 ? 2.419 3.934 11.404 1.00 83.81 116 PRO A N 1
ATOM 952 C CA . PRO A 1 116 ? 2.391 4.975 12.422 1.00 83.81 116 PRO A CA 1
ATOM 953 C C . PRO A 1 116 ? 1.994 6.317 11.795 1.00 83.81 116 PRO A C 1
ATOM 955 O O . PRO A 1 116 ? 2.558 6.729 10.781 1.00 83.81 116 PRO A O 1
ATOM 958 N N . LEU A 1 117 ? 1.066 7.049 12.416 1.00 85.50 117 LEU A N 1
ATOM 959 C CA . LEU A 1 117 ? 0.620 8.350 11.909 1.00 85.50 117 LEU A CA 1
ATOM 960 C C . LEU A 1 117 ? 1.788 9.335 11.768 1.00 85.50 117 LEU A C 1
ATOM 962 O O . LEU A 1 117 ? 1.794 10.156 10.859 1.00 85.50 117 LEU A O 1
ATOM 966 N N . SER A 1 118 ? 2.795 9.248 12.641 1.00 84.75 118 SER A N 1
ATOM 967 C CA . SER A 1 118 ? 4.004 10.072 12.551 1.00 84.75 118 SER A CA 1
ATOM 968 C C . SER A 1 118 ? 4.779 9.881 11.248 1.00 84.75 118 SER A C 1
ATOM 970 O O . SER A 1 118 ? 5.407 10.835 10.804 1.00 84.75 118 SER A O 1
ATOM 972 N N . GLU A 1 119 ? 4.727 8.685 10.661 1.00 86.12 119 GLU A N 1
ATOM 973 C CA . GLU A 1 119 ? 5.376 8.341 9.392 1.00 86.12 119 GLU A CA 1
ATOM 974 C C . GLU A 1 119 ? 4.443 8.589 8.201 1.00 86.12 119 GLU A C 1
ATOM 976 O O . GLU A 1 119 ? 4.899 8.993 7.140 1.00 86.12 119 GLU A O 1
ATOM 981 N N . ALA A 1 120 ? 3.131 8.400 8.361 1.00 88.44 120 ALA A N 1
ATOM 982 C CA . ALA A 1 120 ? 2.172 8.635 7.282 1.00 88.44 120 ALA A CA 1
ATOM 983 C C . ALA A 1 120 ? 1.937 10.131 7.006 1.00 88.44 120 ALA A C 1
ATOM 985 O O . ALA A 1 120 ? 1.849 10.536 5.852 1.00 88.44 120 ALA A O 1
ATOM 986 N N . LYS A 1 121 ? 1.876 10.968 8.053 1.00 90.88 121 LYS A N 1
ATOM 987 C CA . LYS A 1 121 ? 1.472 12.386 7.959 1.00 90.88 121 LYS A CA 1
ATOM 988 C C . LYS A 1 121 ? 2.447 13.303 7.215 1.00 90.88 121 LYS A C 1
ATOM 990 O O . LYS A 1 121 ? 2.144 14.476 7.031 1.00 90.88 121 LYS A O 1
ATOM 995 N N . GLN A 1 122 ? 3.640 12.812 6.886 1.00 91.06 122 GLN A N 1
ATOM 996 C CA . GLN A 1 122 ? 4.588 13.550 6.046 1.00 91.06 122 GLN A CA 1
ATOM 997 C C . GLN A 1 122 ? 4.197 13.493 4.559 1.00 91.06 122 GLN A C 1
ATOM 999 O O . GLN A 1 122 ? 4.731 14.266 3.771 1.00 91.06 122 GLN A O 1
ATOM 1004 N N . PHE A 1 123 ? 3.254 12.613 4.196 1.00 93.06 123 PHE A N 1
ATOM 1005 C CA . PHE A 1 123 ? 2.718 12.471 2.848 1.00 93.06 123 PHE A CA 1
ATOM 1006 C C . PHE A 1 123 ? 1.264 12.937 2.767 1.00 93.06 123 PHE A C 1
ATOM 1008 O O . PHE A 1 123 ? 0.501 12.814 3.727 1.00 93.06 123 PHE A O 1
ATOM 1015 N N . ASN A 1 124 ? 0.863 13.400 1.588 1.00 92.31 124 ASN A N 1
ATOM 1016 C CA . ASN A 1 124 ? -0.491 13.825 1.270 1.00 92.31 124 ASN A CA 1
ATOM 1017 C C . ASN A 1 124 ? -0.933 13.259 -0.096 1.00 92.31 124 ASN A C 1
ATOM 1019 O O . ASN A 1 124 ? -0.856 13.983 -1.083 1.00 92.31 124 ASN A O 1
ATOM 1023 N N . PRO A 1 125 ? -1.395 11.990 -0.179 1.00 91.81 125 PRO A N 1
ATOM 1024 C CA . PRO A 1 125 ? -1.464 10.981 0.887 1.00 91.81 125 PRO A CA 1
ATOM 1025 C C . PRO A 1 125 ? -0.327 9.934 0.843 1.00 91.81 125 PRO A C 1
ATOM 1027 O O . PRO A 1 125 ? 0.402 9.810 -0.141 1.00 91.81 125 PRO A O 1
ATOM 1030 N N . LEU A 1 126 ? -0.228 9.114 1.904 1.00 92.19 126 LEU A N 1
ATOM 1031 C CA . LEU A 1 126 ? 0.412 7.788 1.863 1.00 92.19 126 LEU A CA 1
ATOM 1032 C C . LEU A 1 126 ? -0.652 6.729 1.530 1.00 92.19 126 LEU A C 1
ATOM 1034 O O . LEU A 1 126 ? -1.410 6.302 2.397 1.00 92.19 126 LEU A O 1
ATOM 1038 N N . SER A 1 127 ? -0.723 6.334 0.263 1.00 92.56 127 SER A N 1
ATOM 1039 C CA . SER A 1 127 ? -1.674 5.350 -0.268 1.00 92.56 127 SER A CA 1
ATOM 1040 C C . SER A 1 127 ? -1.088 3.933 -0.308 1.00 92.56 127 SER A C 1
ATOM 1042 O O . SER A 1 127 ? 0.075 3.704 0.047 1.00 92.56 127 SER A O 1
ATOM 1044 N N . SER A 1 128 ? -1.876 2.949 -0.745 1.00 89.62 128 SER A N 1
ATOM 1045 C CA . SER A 1 128 ? -1.380 1.587 -0.954 1.00 89.62 128 SER A CA 1
ATOM 1046 C C . SER A 1 128 ? -1.994 0.919 -2.176 1.00 89.62 128 SER A C 1
ATOM 1048 O O . SER A 1 128 ? -3.139 1.182 -2.521 1.00 89.62 128 SER A O 1
ATOM 1050 N N . GLN A 1 129 ? -1.224 0.031 -2.799 1.00 90.69 129 GLN A N 1
ATOM 1051 C CA . GLN A 1 129 ? -1.610 -0.732 -3.980 1.00 90.69 129 GLN A CA 1
ATOM 1052 C C . GLN A 1 129 ? -1.254 -2.206 -3.770 1.00 90.69 129 GLN A C 1
ATOM 1054 O O . GLN A 1 129 ? -0.125 -2.529 -3.386 1.00 90.69 129 GLN A O 1
ATOM 1059 N N . ALA A 1 130 ? -2.207 -3.102 -4.032 1.00 86.62 130 ALA A N 1
ATOM 1060 C CA . ALA A 1 130 ? -1.929 -4.533 -4.067 1.00 86.62 130 ALA A CA 1
ATOM 1061 C C . ALA A 1 130 ? -1.462 -4.929 -5.472 1.00 86.62 130 ALA A C 1
ATOM 1063 O O . ALA A 1 130 ? -1.941 -4.380 -6.457 1.00 86.62 130 ALA A O 1
ATOM 1064 N N . SER A 1 131 ? -0.536 -5.876 -5.540 1.00 88.00 131 SER A N 1
ATOM 1065 C CA . SER A 1 131 ? -0.008 -6.465 -6.768 1.00 88.00 131 SER A CA 1
ATOM 1066 C C . SER A 1 131 ? -0.161 -7.973 -6.662 1.00 88.00 131 SER A C 1
ATOM 1068 O O . SER A 1 131 ? 0.363 -8.568 -5.713 1.00 88.00 131 SER A O 1
ATOM 1070 N N . VAL A 1 132 ? -0.906 -8.579 -7.587 1.00 85.06 132 VAL A N 1
ATOM 1071 C CA . VAL A 1 132 ? -1.343 -9.980 -7.486 1.00 85.06 132 VAL A CA 1
ATOM 1072 C C . VAL A 1 132 ? -1.402 -10.661 -8.847 1.00 85.06 132 VAL A C 1
ATOM 1074 O O . VAL A 1 132 ? -1.579 -10.004 -9.867 1.00 85.06 132 VAL A O 1
ATOM 1077 N N . ASN A 1 133 ? -1.271 -11.988 -8.840 1.00 82.88 133 ASN A N 1
ATOM 1078 C CA . ASN A 1 133 ? -1.689 -12.884 -9.923 1.00 82.88 133 ASN A CA 1
ATOM 1079 C C . ASN A 1 133 ? -1.312 -12.465 -11.365 1.00 82.88 133 ASN A C 1
ATOM 1081 O O . ASN A 1 133 ? -2.134 -12.528 -12.274 1.00 82.88 133 ASN A O 1
ATOM 1085 N N . GLY A 1 134 ? -0.083 -11.999 -11.588 1.00 86.50 134 GLY A N 1
ATOM 1086 C CA . GLY A 1 134 ? 0.404 -11.612 -12.916 1.00 86.50 134 GLY A CA 1
ATOM 1087 C C . GLY A 1 134 ? -0.254 -10.359 -13.507 1.00 86.50 134 GLY A C 1
ATOM 1088 O O . GLY A 1 134 ? 0.021 -10.012 -14.656 1.00 86.50 134 GLY A O 1
ATOM 1089 N N . GLU A 1 135 ? -1.094 -9.658 -12.746 1.00 87.81 135 GLU A N 1
ATOM 1090 C CA . GLU A 1 135 ? -1.810 -8.477 -13.217 1.00 87.81 135 GLU A CA 1
ATOM 1091 C C . GLU A 1 135 ? -0.881 -7.265 -13.303 1.00 87.81 135 GLU A C 1
ATOM 1093 O O . GLU A 1 135 ? -0.008 -7.065 -12.458 1.00 87.81 135 GLU A O 1
ATOM 1098 N N . ILE A 1 136 ? -1.065 -6.448 -14.346 1.00 91.44 136 ILE A N 1
ATOM 1099 C CA . ILE A 1 136 ? -0.328 -5.193 -14.505 1.00 91.44 136 ILE A CA 1
ATOM 1100 C C . ILE A 1 136 ? -1.190 -4.045 -13.980 1.00 91.44 136 ILE A C 1
ATOM 1102 O O . ILE A 1 136 ? -2.067 -3.539 -14.688 1.00 91.44 136 ILE A O 1
ATOM 1106 N N . ASP A 1 137 ? -0.897 -3.597 -12.764 1.00 91.12 137 ASP A N 1
ATOM 1107 C CA . ASP A 1 137 ? -1.550 -2.449 -12.139 1.00 91.12 137 ASP A CA 1
ATOM 1108 C C . ASP A 1 137 ? -0.798 -1.158 -12.461 1.00 91.12 137 ASP A C 1
ATOM 1110 O O . ASP A 1 137 ? 0.433 -1.097 -12.385 1.00 91.12 137 ASP A O 1
ATOM 1114 N N . ARG A 1 138 ? -1.537 -0.098 -12.808 1.00 93.50 138 ARG A N 1
ATOM 1115 C CA . ARG A 1 138 ? -0.979 1.237 -13.057 1.00 93.50 138 ARG A CA 1
ATOM 1116 C C . ARG A 1 138 ? -1.249 2.153 -11.871 1.00 93.50 138 ARG A C 1
ATOM 1118 O O . ARG A 1 138 ? -2.401 2.411 -11.545 1.00 93.50 138 ARG A O 1
ATOM 1125 N N . VAL A 1 139 ? -0.188 2.736 -11.324 1.00 93.94 139 VAL A N 1
ATOM 1126 C CA . VAL A 1 139 ? -0.250 3.728 -10.245 1.00 93.94 139 VAL A CA 1
ATOM 1127 C C . VAL A 1 139 ? 0.243 5.073 -10.769 1.00 93.94 139 VAL A C 1
ATOM 1129 O O . VAL A 1 139 ? 1.262 5.144 -11.460 1.00 93.94 139 VAL A O 1
ATOM 1132 N N . GLY A 1 140 ? -0.489 6.144 -10.465 1.00 94.12 140 GLY A N 1
ATOM 1133 C CA . GLY A 1 140 ? -0.084 7.523 -10.730 1.00 94.12 140 GLY A CA 1
ATOM 1134 C C . GLY A 1 140 ? 0.140 8.272 -9.423 1.00 94.12 140 GLY A C 1
ATOM 1135 O O . GLY A 1 140 ? -0.669 8.137 -8.513 1.00 94.12 140 GLY A O 1
ATOM 1136 N N . LEU A 1 141 ? 1.220 9.047 -9.353 1.00 94.12 141 LEU A N 1
ATOM 1137 C CA . LEU A 1 141 ? 1.503 9.978 -8.261 1.00 94.12 141 LEU A CA 1
ATOM 1138 C C . LEU A 1 141 ? 1.587 11.386 -8.847 1.00 94.12 141 LEU A C 1
ATOM 1140 O O . LEU A 1 141 ? 2.324 11.619 -9.815 1.00 94.12 141 LEU A O 1
ATOM 1144 N N . ILE A 1 142 ? 0.792 12.304 -8.306 1.00 91.88 142 ILE A N 1
ATOM 1145 C CA . ILE A 1 142 ? 0.594 13.656 -8.840 1.00 91.88 142 ILE A CA 1
ATOM 1146 C C . ILE A 1 142 ? 0.651 14.668 -7.682 1.00 91.88 142 ILE A C 1
ATOM 1148 O O . ILE A 1 142 ? -0.309 15.405 -7.475 1.00 91.88 142 ILE A O 1
ATOM 1152 N N . PRO A 1 143 ? 1.784 14.747 -6.955 1.00 90.31 143 PRO A N 1
ATOM 1153 C CA . PRO A 1 143 ? 1.903 15.653 -5.819 1.00 90.31 143 PRO A CA 1
ATOM 1154 C C . PRO A 1 143 ? 1.638 17.104 -6.237 1.00 90.31 143 PRO A C 1
ATOM 1156 O O . PRO A 1 143 ? 2.219 17.600 -7.210 1.00 90.31 143 PRO A O 1
ATOM 1159 N N . GLU A 1 144 ? 0.781 17.795 -5.484 1.00 84.44 144 GLU A N 1
ATOM 1160 C CA . GLU A 1 144 ? 0.454 19.201 -5.711 1.00 84.44 144 GLU A CA 1
ATOM 1161 C C . GLU A 1 144 ? 1.429 20.132 -4.972 1.00 84.44 144 GLU A C 1
ATOM 1163 O O . GLU A 1 144 ? 1.713 19.988 -3.784 1.00 84.44 144 GLU A O 1
ATOM 1168 N N . GLY A 1 145 ? 1.950 21.145 -5.670 1.00 82.44 145 GLY A N 1
ATOM 1169 C CA . GLY A 1 145 ? 2.801 22.165 -5.054 1.00 82.44 145 GLY A CA 1
ATOM 1170 C C . GLY A 1 145 ? 4.085 21.599 -4.429 1.00 82.44 145 GLY A C 1
ATOM 1171 O O . GLY A 1 145 ? 5.000 21.198 -5.146 1.00 82.44 145 GLY A O 1
ATOM 1172 N N . GLN A 1 146 ? 4.186 21.663 -3.098 1.00 81.25 146 GLN A N 1
ATOM 1173 C CA . GLN A 1 146 ? 5.341 21.186 -2.317 1.00 81.25 146 GLN A CA 1
ATOM 1174 C C . GLN A 1 146 ? 5.077 19.847 -1.615 1.00 81.25 146 GLN A C 1
ATOM 1176 O O . GLN A 1 146 ? 5.971 19.341 -0.927 1.00 81.25 146 GLN A O 1
ATOM 1181 N N . ASP A 1 147 ? 3.880 19.287 -1.784 1.00 89.25 147 ASP A N 1
ATOM 1182 C CA . ASP A 1 147 ? 3.469 18.068 -1.105 1.00 89.25 147 ASP A CA 1
ATOM 1183 C C . ASP A 1 147 ? 4.308 16.871 -1.560 1.00 89.25 147 ASP A C 1
ATOM 1185 O O . ASP A 1 147 ? 4.843 16.821 -2.673 1.00 89.25 147 ASP A O 1
ATOM 1189 N N . GLN A 1 148 ? 4.436 15.900 -0.660 1.00 93.19 148 GLN A N 1
ATOM 1190 C CA . GLN A 1 148 ? 4.987 14.590 -0.971 1.00 93.19 148 GLN A CA 1
ATOM 1191 C C . GLN A 1 148 ? 3.841 13.592 -1.046 1.00 93.19 148 GLN A C 1
ATOM 1193 O O . GLN A 1 148 ? 3.076 13.458 -0.097 1.00 93.19 148 GLN A O 1
ATOM 1198 N N . GLU A 1 149 ? 3.744 12.855 -2.141 1.00 94.50 149 GLU A N 1
ATOM 1199 C CA . GLU A 1 149 ? 2.852 11.705 -2.245 1.00 94.50 149 GLU A CA 1
ATOM 1200 C C . GLU A 1 149 ? 3.655 10.422 -2.106 1.00 94.50 149 GLU A C 1
ATOM 1202 O O . GLU A 1 149 ? 4.813 10.340 -2.526 1.00 94.50 149 GLU A O 1
ATOM 1207 N N . ALA A 1 150 ? 3.034 9.393 -1.540 1.00 95.06 150 ALA A N 1
ATOM 1208 C CA . ALA A 1 150 ? 3.638 8.078 -1.498 1.00 95.06 150 ALA A CA 1
ATOM 1209 C C . ALA A 1 150 ? 2.613 6.970 -1.733 1.00 95.06 150 ALA A C 1
ATOM 1211 O O . ALA A 1 150 ? 1.436 7.085 -1.392 1.00 95.06 150 ALA A O 1
ATOM 1212 N N . CYS A 1 151 ? 3.081 5.865 -2.302 1.00 94.88 151 CYS A N 1
ATOM 1213 C CA . CYS A 1 151 ? 2.299 4.649 -2.468 1.00 94.88 151 CYS A CA 1
ATOM 1214 C C . CYS A 1 151 ? 3.107 3.443 -1.997 1.00 94.88 151 CYS A C 1
ATOM 1216 O O . CYS A 1 151 ? 4.196 3.170 -2.507 1.00 94.88 151 CYS A O 1
ATOM 1218 N N . GLN A 1 152 ? 2.569 2.713 -1.023 1.00 93.12 152 GLN A N 1
ATOM 1219 C CA . GLN A 1 152 ? 3.088 1.412 -0.622 1.00 93.12 152 GLN A CA 1
ATOM 1220 C C . GLN A 1 152 ? 2.556 0.324 -1.545 1.00 93.12 152 GLN A C 1
ATOM 1222 O O . GLN A 1 152 ? 1.359 0.047 -1.575 1.00 93.12 152 GLN A O 1
ATOM 1227 N N . VAL A 1 153 ? 3.462 -0.320 -2.268 1.00 92.00 153 VAL A N 1
ATOM 1228 C CA . VAL A 1 153 ? 3.140 -1.452 -3.131 1.00 92.00 153 VAL A CA 1
ATOM 1229 C C . VAL A 1 153 ? 3.381 -2.743 -2.365 1.00 92.00 153 VAL A C 1
ATOM 1231 O O . VAL A 1 153 ? 4.470 -2.943 -1.826 1.00 92.00 153 VAL A O 1
ATOM 1234 N N . LEU A 1 154 ? 2.386 -3.628 -2.345 1.00 88.00 154 LEU A N 1
ATOM 1235 C CA . LEU A 1 154 ? 2.419 -4.906 -1.640 1.00 88.00 154 LEU A CA 1
ATOM 1236 C C . LEU A 1 154 ? 2.155 -6.066 -2.605 1.00 88.00 154 LEU A C 1
ATOM 1238 O O . LEU A 1 154 ? 1.094 -6.135 -3.220 1.00 88.00 154 LEU A O 1
ATOM 1242 N N . ALA A 1 155 ? 3.072 -7.029 -2.644 1.00 84.69 155 ALA A N 1
ATOM 1243 C CA . ALA A 1 155 ? 2.785 -8.373 -3.122 1.00 84.69 155 ALA A CA 1
ATOM 1244 C C . ALA A 1 155 ? 2.003 -9.125 -2.035 1.00 84.69 155 ALA A C 1
ATOM 1246 O O . ALA A 1 155 ? 2.532 -9.392 -0.949 1.00 84.69 155 ALA A O 1
ATOM 1247 N N . VAL A 1 156 ? 0.729 -9.431 -2.289 1.00 77.06 156 VAL A N 1
ATOM 1248 C CA . VAL A 1 156 ? -0.145 -10.046 -1.271 1.00 77.06 156 VAL A CA 1
ATOM 1249 C C . VAL A 1 156 ? 0.261 -11.501 -1.030 1.00 77.06 156 VAL A C 1
ATOM 1251 O O . VAL A 1 156 ? 0.460 -11.940 0.110 1.00 77.06 156 VAL A O 1
ATOM 1254 N N . ASP A 1 157 ? 0.445 -12.210 -2.130 1.00 76.69 157 ASP A N 1
ATOM 1255 C CA . ASP A 1 157 ? 0.651 -13.642 -2.263 1.00 76.69 157 ASP A CA 1
ATOM 1256 C C . ASP A 1 157 ? 2.106 -13.976 -2.655 1.00 76.69 157 ASP A C 1
ATOM 1258 O O . ASP A 1 157 ? 2.696 -14.904 -2.098 1.00 76.69 157 ASP A O 1
ATOM 1262 N N . SER A 1 158 ? 2.776 -13.140 -3.452 1.00 77.75 158 SER A N 1
ATOM 1263 C CA . SER A 1 158 ? 4.186 -13.356 -3.820 1.00 77.75 158 SER A CA 1
ATOM 1264 C C . SER A 1 158 ? 5.221 -12.676 -2.888 1.00 77.75 158 SER A C 1
ATOM 1266 O O . SER A 1 158 ? 4.903 -11.981 -1.919 1.00 77.75 158 SER A O 1
ATOM 1268 N N . LYS A 1 159 ? 6.515 -12.888 -3.175 1.00 83.00 159 LYS A N 1
ATOM 1269 C CA . LYS A 1 159 ? 7.653 -12.142 -2.584 1.00 83.00 159 LYS A CA 1
ATOM 1270 C C . LYS A 1 159 ? 8.406 -11.316 -3.632 1.00 83.00 159 LYS A C 1
ATOM 1272 O O . LYS A 1 159 ? 9.556 -10.933 -3.410 1.00 83.00 159 LYS A O 1
ATOM 1277 N N . THR A 1 160 ? 7.767 -11.094 -4.775 1.00 87.94 160 THR A N 1
ATOM 1278 C CA . THR A 1 160 ? 8.384 -10.473 -5.938 1.00 87.94 160 THR A CA 1
ATOM 1279 C C . THR A 1 160 ? 7.424 -9.456 -6.529 1.00 87.94 160 THR A C 1
ATOM 1281 O O . THR A 1 160 ? 6.270 -9.753 -6.831 1.00 87.94 160 THR A O 1
ATOM 1284 N N . ILE A 1 161 ? 7.921 -8.244 -6.726 1.00 92.06 161 ILE A N 1
ATOM 1285 C CA . ILE A 1 161 ? 7.204 -7.189 -7.433 1.00 92.06 161 ILE A CA 1
ATOM 1286 C C . ILE A 1 161 ? 8.085 -6.767 -8.599 1.00 92.06 161 ILE A C 1
ATOM 1288 O O . ILE A 1 161 ? 9.259 -6.445 -8.421 1.00 92.06 161 ILE A O 1
ATOM 1292 N N . ILE A 1 162 ? 7.528 -6.775 -9.798 1.00 96.62 162 ILE A N 1
ATOM 1293 C CA . ILE A 1 162 ? 8.186 -6.337 -11.020 1.00 96.62 162 ILE A CA 1
ATOM 1294 C C . ILE A 1 162 ? 7.587 -4.989 -11.384 1.00 96.62 162 ILE A C 1
ATOM 1296 O O . ILE A 1 162 ? 6.406 -4.906 -11.706 1.00 96.62 162 ILE A O 1
ATOM 1300 N N . MET A 1 163 ? 8.393 -3.931 -11.357 1.00 97.06 163 ME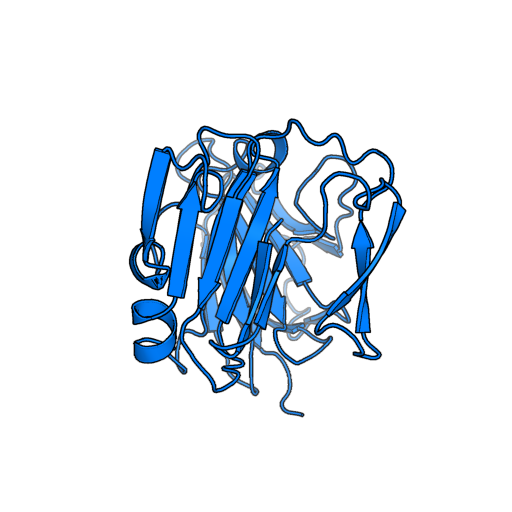T A N 1
ATOM 1301 C CA . MET A 1 163 ? 8.007 -2.674 -11.987 1.00 97.06 163 MET A CA 1
ATOM 1302 C C . MET A 1 163 ? 8.229 -2.828 -13.490 1.00 97.06 163 MET A C 1
ATOM 1304 O O . MET A 1 163 ? 9.363 -2.959 -13.948 1.00 97.06 163 MET A O 1
ATOM 1308 N N . THR A 1 164 ? 7.143 -2.892 -14.253 1.00 96.44 164 THR A N 1
ATOM 1309 C CA . THR A 1 164 ? 7.177 -3.207 -15.687 1.00 96.44 164 THR A CA 1
ATOM 1310 C C . THR A 1 164 ? 7.434 -1.977 -16.549 1.00 96.44 164 THR A C 1
ATOM 1312 O O . THR A 1 164 ? 7.985 -2.097 -17.641 1.00 96.44 164 THR A O 1
ATOM 1315 N N . SER A 1 165 ? 7.072 -0.788 -16.066 1.00 95.56 165 SER A N 1
ATOM 1316 C CA . SER A 1 165 ? 7.339 0.475 -16.747 1.00 95.56 165 SER A CA 1
ATOM 1317 C C . SER A 1 165 ? 7.303 1.654 -15.778 1.00 95.56 165 SER A C 1
ATOM 1319 O O . SER A 1 165 ? 6.671 1.596 -14.722 1.00 95.56 165 SER A O 1
ATOM 1321 N N . VAL A 1 166 ? 7.963 2.741 -16.172 1.00 94.88 166 VAL A N 1
ATOM 1322 C CA . VAL A 1 166 ? 7.882 4.047 -15.519 1.00 94.88 166 VAL A CA 1
ATOM 1323 C C . VAL A 1 166 ? 7.762 5.124 -16.592 1.00 94.88 166 VAL A C 1
ATOM 1325 O O . VAL A 1 166 ? 8.442 5.081 -17.617 1.00 94.88 166 VAL A O 1
ATOM 1328 N N . SER A 1 167 ? 6.874 6.084 -16.365 1.00 92.50 167 SER A N 1
ATOM 1329 C CA . SER A 1 167 ? 6.623 7.214 -17.249 1.00 92.50 167 SER A CA 1
ATOM 1330 C C . SER A 1 167 ? 6.604 8.489 -16.416 1.00 92.50 167 SER A C 1
ATOM 1332 O O . SER A 1 167 ? 5.648 8.758 -15.685 1.00 92.50 167 SER A O 1
ATOM 1334 N N . LEU A 1 168 ? 7.696 9.249 -16.510 1.00 89.44 168 LEU A N 1
ATOM 1335 C CA . LEU A 1 168 ? 7.820 10.581 -15.924 1.00 89.44 168 LEU A CA 1
ATOM 1336 C C . LEU A 1 168 ? 7.124 11.602 -16.834 1.00 89.44 168 LEU A C 1
ATOM 1338 O O . LEU A 1 168 ? 7.187 11.486 -18.061 1.00 89.44 168 LEU A O 1
ATOM 1342 N N . GLY A 1 169 ? 6.477 12.609 -16.244 1.00 78.25 169 GLY A N 1
ATOM 1343 C CA . GLY A 1 169 ? 5.949 13.745 -17.000 1.00 78.25 169 GLY A CA 1
ATOM 1344 C C . GLY A 1 169 ? 7.048 14.515 -17.747 1.00 78.25 169 GLY A C 1
ATOM 1345 O O . GLY A 1 169 ? 8.226 14.446 -17.404 1.00 78.25 169 GLY A O 1
ATOM 1346 N N . SER A 1 170 ? 6.667 15.293 -18.763 1.00 69.69 170 SER A N 1
ATOM 1347 C CA . SER A 1 170 ? 7.606 16.005 -19.648 1.00 69.69 170 SER A CA 1
ATOM 1348 C C . SER A 1 170 ? 8.449 17.095 -18.966 1.00 69.69 170 SER A C 1
ATOM 1350 O O . SER A 1 170 ? 9.444 17.527 -19.538 1.00 69.69 170 SER A O 1
ATOM 1352 N N . ASN A 1 171 ? 8.081 17.527 -17.754 1.00 64.38 171 ASN A N 1
ATOM 1353 C CA . ASN A 1 171 ? 8.759 18.578 -16.990 1.00 64.38 171 ASN A CA 1
ATOM 1354 C C . ASN A 1 171 ? 9.302 18.027 -15.663 1.00 64.38 171 ASN A C 1
ATOM 1356 O O . ASN A 1 171 ? 8.780 18.330 -14.591 1.00 64.38 171 ASN A O 1
ATOM 1360 N N . VAL A 1 172 ? 10.351 17.205 -15.727 1.00 69.25 172 VAL A N 1
ATOM 1361 C CA . VAL A 1 172 ? 11.080 16.772 -14.528 1.00 69.25 172 VAL A CA 1
ATOM 1362 C C . VAL A 1 172 ? 11.924 17.948 -14.031 1.00 69.25 172 VAL A C 1
ATOM 1364 O O . VAL A 1 172 ? 12.976 18.252 -14.593 1.00 69.25 172 VAL A O 1
ATOM 1367 N N . LEU A 1 173 ? 11.441 18.652 -13.007 1.00 70.69 173 LEU A N 1
ATOM 1368 C CA . LEU A 1 173 ? 12.195 19.723 -12.352 1.00 70.69 173 LEU A CA 1
ATOM 1369 C C . LEU A 1 173 ? 13.457 19.153 -11.686 1.00 70.69 173 LEU A C 1
ATOM 1371 O O . LEU A 1 173 ? 13.481 17.996 -11.272 1.00 70.69 173 LEU A O 1
ATOM 1375 N N . SER A 1 174 ? 14.496 19.974 -11.506 1.00 76.00 174 SER A N 1
ATOM 1376 C CA . SER A 1 174 ? 15.709 19.568 -10.771 1.00 76.00 174 SER A CA 1
ATOM 1377 C C . SER A 1 174 ? 15.437 19.190 -9.308 1.00 76.00 174 SER A C 1
ATOM 1379 O O . SER A 1 174 ? 16.254 18.515 -8.689 1.00 76.00 174 SER A O 1
ATOM 1381 N N . SER A 1 175 ? 14.290 19.605 -8.768 1.00 84.75 175 SER A N 1
ATOM 1382 C CA . SER A 1 175 ? 13.776 19.253 -7.443 1.00 84.75 175 SER A CA 1
ATOM 1383 C C . SER A 1 175 ? 12.908 17.987 -7.423 1.00 84.75 175 SER A C 1
ATOM 1385 O O . SER A 1 175 ? 12.330 17.685 -6.383 1.00 84.75 175 SER A O 1
ATOM 1387 N N . CYS A 1 176 ? 12.759 17.277 -8.547 1.00 90.44 176 CYS A N 1
ATOM 1388 C CA . CYS A 1 176 ? 11.945 16.066 -8.620 1.00 90.44 176 CYS A CA 1
ATOM 1389 C C . CYS A 1 176 ? 12.537 14.955 -7.750 1.00 90.44 176 CYS A C 1
ATOM 1391 O O . CYS A 1 176 ? 13.680 14.535 -7.942 1.00 90.44 176 CYS A O 1
ATOM 1393 N N . VAL A 1 177 ? 11.720 14.438 -6.839 1.00 93.12 177 VAL A N 1
ATOM 1394 C CA . VAL A 1 177 ? 11.981 13.192 -6.125 1.00 93.12 177 VAL A CA 1
ATOM 1395 C C . VAL A 1 177 ? 11.021 12.154 -6.679 1.00 93.12 177 VAL A C 1
ATOM 1397 O O . VAL A 1 177 ? 9.812 12.280 -6.524 1.00 93.12 177 VAL A O 1
ATOM 1400 N N . ALA A 1 178 ? 11.566 11.131 -7.329 1.00 94.81 178 ALA A N 1
ATOM 1401 C CA . ALA A 1 178 ? 10.828 9.949 -7.751 1.00 94.81 178 ALA A CA 1
ATOM 1402 C C . ALA A 1 178 ? 11.679 8.733 -7.386 1.00 94.81 178 ALA A C 1
ATOM 1404 O O . ALA A 1 178 ? 12.672 8.444 -8.055 1.00 94.81 178 ALA A O 1
ATOM 1405 N N . GLN A 1 179 ? 11.365 8.071 -6.275 1.00 96.00 179 GLN A N 1
ATOM 1406 C CA . GLN A 1 179 ? 12.229 7.029 -5.716 1.00 96.00 179 GLN A CA 1
ATOM 1407 C C . GLN A 1 179 ? 11.425 5.859 -5.169 1.00 96.00 179 GLN A C 1
ATOM 1409 O O . GLN A 1 179 ? 10.338 6.031 -4.627 1.00 96.00 179 GLN A O 1
ATOM 1414 N N . VAL A 1 180 ? 12.004 4.668 -5.280 1.00 97.12 180 VAL A N 1
ATOM 1415 C CA . VAL A 1 180 ? 11.549 3.462 -4.592 1.00 97.12 180 VAL A CA 1
ATOM 1416 C C . VAL A 1 180 ? 12.424 3.266 -3.363 1.00 97.12 180 VAL A C 1
ATOM 1418 O O . VAL A 1 180 ? 13.651 3.284 -3.481 1.00 97.12 180 VAL A O 1
ATOM 1421 N N . VAL A 1 181 ? 11.817 3.057 -2.198 1.00 93.94 181 VAL A N 1
ATOM 1422 C CA . VAL A 1 181 ? 12.511 2.856 -0.920 1.00 93.94 181 VAL A CA 1
ATOM 1423 C C . VAL A 1 181 ? 12.052 1.581 -0.209 1.00 93.94 181 VAL A C 1
ATOM 1425 O O . VAL A 1 181 ? 10.957 1.070 -0.457 1.00 93.94 181 VAL A O 1
ATOM 1428 N N . THR A 1 182 ? 12.884 1.053 0.690 1.00 82.44 182 THR A N 1
ATOM 1429 C CA . THR A 1 182 ? 12.517 -0.073 1.560 1.00 82.44 182 THR A CA 1
ATOM 1430 C C . THR A 1 182 ? 11.471 0.320 2.603 1.00 82.44 182 THR A C 1
ATOM 1432 O O . THR A 1 182 ? 11.523 1.420 3.155 1.00 82.44 182 THR A O 1
ATOM 1435 N N . GLY A 1 183 ? 10.605 -0.640 2.957 1.00 69.81 183 GLY A N 1
ATOM 1436 C CA . GLY A 1 183 ? 9.827 -0.608 4.202 1.00 69.81 183 GLY A CA 1
ATOM 1437 C C . GLY A 1 183 ? 8.839 0.558 4.330 1.00 69.81 183 GLY A C 1
ATOM 1438 O O . GLY A 1 183 ? 8.686 1.324 3.378 1.00 69.81 183 GLY A O 1
ATOM 1439 N N . PRO A 1 184 ? 8.136 0.704 5.475 1.00 69.50 184 PRO A N 1
ATOM 1440 C CA . PRO A 1 184 ? 7.358 1.914 5.728 1.00 69.50 184 PRO A CA 1
ATOM 1441 C C . PRO A 1 184 ? 8.269 3.136 5.553 1.00 69.50 184 PRO A C 1
ATOM 1443 O O . PRO A 1 184 ? 9.426 3.075 5.972 1.00 69.50 184 PRO A O 1
ATOM 1446 N N . PRO A 1 185 ? 7.793 4.199 4.886 1.00 76.06 185 PRO A N 1
ATOM 1447 C CA . PRO A 1 185 ? 8.631 5.320 4.479 1.00 76.06 185 PRO A CA 1
ATOM 1448 C C . PRO A 1 185 ? 9.034 6.154 5.697 1.00 76.06 185 PRO A C 1
ATOM 1450 O O . PRO A 1 185 ? 8.336 7.080 6.098 1.00 76.06 185 PRO A O 1
ATOM 1453 N N . ASN A 1 186 ? 10.160 5.819 6.317 1.00 79.12 186 ASN A N 1
ATOM 1454 C CA . ASN A 1 186 ? 10.655 6.492 7.511 1.00 79.12 186 ASN A CA 1
ATOM 1455 C C . ASN A 1 186 ? 12.157 6.766 7.410 1.00 79.12 186 ASN A C 1
ATOM 1457 O O . ASN A 1 186 ? 12.809 6.460 6.414 1.00 79.12 186 ASN A O 1
ATOM 1461 N N . ASN A 1 187 ? 12.732 7.345 8.463 1.00 76.50 187 ASN A N 1
ATOM 1462 C CA . ASN A 1 187 ? 14.139 7.756 8.464 1.00 76.50 187 ASN A CA 1
ATOM 1463 C C . ASN A 1 187 ? 15.133 6.583 8.347 1.00 76.50 187 ASN A C 1
ATOM 1465 O O . ASN A 1 187 ? 16.325 6.817 8.169 1.00 76.50 187 ASN A O 1
ATOM 1469 N N . SER A 1 188 ? 14.668 5.335 8.473 1.00 79.31 188 SER A N 1
ATOM 1470 C CA . SER A 1 188 ? 15.476 4.124 8.275 1.00 79.31 188 SER A CA 1
ATOM 1471 C C . SER A 1 188 ? 15.313 3.513 6.879 1.00 79.31 188 SER A C 1
ATOM 1473 O O . SER A 1 188 ? 16.005 2.543 6.560 1.00 79.31 188 SER A O 1
ATOM 1475 N N . SER A 1 189 ? 14.411 4.043 6.047 1.00 85.44 189 SER A N 1
ATOM 1476 C CA . SER A 1 189 ? 14.212 3.585 4.674 1.00 85.44 189 SER A CA 1
ATOM 1477 C C . SER A 1 189 ? 15.460 3.817 3.826 1.00 85.44 189 SER A C 1
ATOM 1479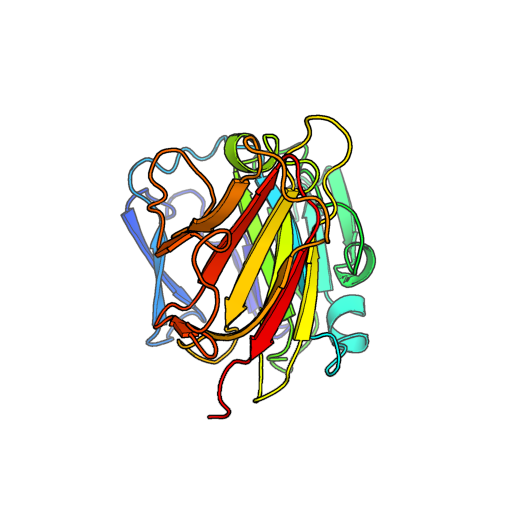 O O . SER A 1 189 ? 16.106 4.862 3.880 1.00 85.44 189 SER A O 1
ATOM 1481 N N . GLN A 1 190 ? 15.788 2.825 3.005 1.00 91.81 190 GLN A N 1
ATOM 1482 C CA . GLN A 1 190 ? 16.904 2.862 2.068 1.00 91.81 190 GLN A CA 1
ATOM 1483 C C . GLN A 1 190 ? 16.371 3.002 0.649 1.00 91.81 190 GLN A C 1
ATOM 1485 O O . GLN A 1 190 ? 15.417 2.319 0.279 1.00 91.81 190 GLN A O 1
ATOM 1490 N N . VAL A 1 191 ? 17.008 3.849 -0.158 1.00 95.44 191 VAL A N 1
ATOM 1491 C CA . VAL A 1 191 ? 16.673 3.986 -1.580 1.00 95.44 191 VAL A CA 1
ATOM 1492 C C . VAL A 1 191 ? 17.068 2.709 -2.321 1.00 95.44 191 VAL A C 1
ATOM 1494 O O . VAL A 1 191 ? 18.227 2.304 -2.307 1.00 95.44 191 VAL A O 1
ATOM 1497 N N . LEU A 1 192 ? 16.089 2.088 -2.974 1.00 95.56 192 LEU A N 1
ATOM 1498 C CA . LEU A 1 192 ? 16.243 0.905 -3.819 1.00 95.56 192 LEU A CA 1
ATOM 1499 C C . LEU A 1 192 ? 16.447 1.280 -5.287 1.00 95.56 192 LEU A C 1
ATOM 1501 O O . LEU A 1 192 ? 17.218 0.628 -5.987 1.00 95.56 192 LEU A O 1
ATOM 1505 N N . LEU A 1 193 ? 15.744 2.314 -5.758 1.00 96.69 193 LEU A N 1
ATOM 1506 C CA . LEU A 1 193 ? 15.814 2.769 -7.143 1.00 96.69 193 LEU A CA 1
ATOM 1507 C C . LEU A 1 193 ? 15.463 4.257 -7.249 1.00 96.69 193 LEU A C 1
ATOM 1509 O O . LEU A 1 193 ? 14.434 4.691 -6.738 1.00 96.69 193 LEU A O 1
ATOM 1513 N N . ASP A 1 194 ? 16.295 5.027 -7.949 1.00 95.25 194 ASP A N 1
ATOM 1514 C CA . ASP A 1 194 ? 16.007 6.414 -8.332 1.00 95.25 194 ASP A CA 1
ATOM 1515 C C . ASP A 1 194 ? 15.339 6.426 -9.713 1.00 95.25 194 ASP A C 1
ATOM 1517 O O . ASP A 1 194 ? 15.991 6.207 -10.738 1.00 95.25 194 ASP A O 1
ATOM 1521 N N . LEU A 1 195 ? 14.028 6.664 -9.742 1.00 94.69 195 LEU A N 1
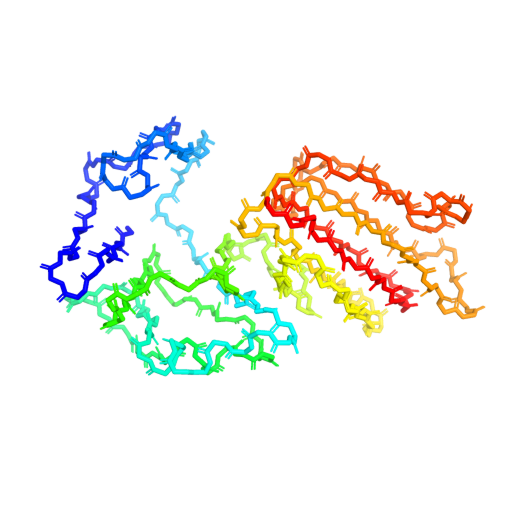ATOM 1522 C CA . LEU A 1 195 ? 13.214 6.598 -10.955 1.00 94.69 195 LEU A CA 1
ATOM 1523 C C . LEU A 1 195 ? 13.533 7.732 -11.933 1.00 94.69 195 LEU A C 1
ATOM 1525 O O . LEU A 1 195 ? 13.342 7.553 -13.134 1.00 94.69 195 LEU A O 1
ATOM 1529 N N . THR A 1 196 ? 14.099 8.849 -11.461 1.00 91.38 196 THR A N 1
ATOM 1530 C CA . THR A 1 196 ? 14.557 9.944 -12.338 1.00 91.38 196 THR A CA 1
ATOM 1531 C C . THR A 1 196 ? 15.736 9.532 -13.222 1.00 91.38 196 THR A C 1
ATOM 1533 O O . THR A 1 196 ? 15.978 10.136 -14.265 1.00 91.38 196 THR A O 1
ATOM 1536 N N . LYS A 1 197 ? 16.452 8.470 -12.828 1.00 89.38 197 LYS A N 1
ATOM 1537 C CA . LYS A 1 197 ? 17.629 7.925 -13.520 1.00 89.38 197 LYS A CA 1
ATOM 1538 C C . LYS A 1 197 ? 17.412 6.505 -14.046 1.00 89.38 197 LYS A C 1
ATOM 1540 O O . LYS A 1 197 ? 18.326 5.930 -14.626 1.00 89.38 197 LYS A O 1
ATOM 1545 N N . ALA A 1 198 ? 16.220 5.934 -13.864 1.00 85.69 198 ALA A N 1
ATOM 1546 C CA . ALA A 1 198 ? 15.932 4.535 -14.185 1.00 85.69 198 ALA A CA 1
ATOM 1547 C C . ALA A 1 198 ? 15.508 4.296 -15.646 1.00 85.69 198 ALA A C 1
ATOM 1549 O O . ALA A 1 198 ? 14.956 3.241 -15.975 1.00 85.69 198 ALA A O 1
ATOM 1550 N N . GLN A 1 199 ? 15.743 5.261 -16.540 1.00 76.31 199 GLN A N 1
ATOM 1551 C CA . GLN A 1 199 ? 15.390 5.122 -17.949 1.00 76.31 199 GLN A CA 1
ATOM 1552 C C . GLN A 1 199 ? 16.134 3.929 -18.570 1.00 76.31 199 GLN A C 1
ATOM 1554 O O . GLN A 1 199 ? 17.357 3.846 -18.518 1.00 76.31 199 GLN A O 1
ATOM 1559 N N . GLY A 1 200 ? 15.380 2.996 -19.157 1.00 84.38 200 GLY A N 1
ATOM 1560 C CA . GLY A 1 200 ? 15.926 1.774 -19.759 1.00 84.38 200 GLY A CA 1
ATOM 1561 C C . GLY A 1 200 ? 16.222 0.634 -18.778 1.00 84.38 200 GLY A C 1
ATOM 1562 O O . GLY A 1 200 ? 16.698 -0.408 -19.214 1.00 84.38 200 GLY A O 1
ATOM 1563 N N . LEU A 1 201 ? 15.921 0.789 -17.482 1.00 91.94 201 LEU A N 1
ATOM 1564 C CA . LEU A 1 201 ? 16.073 -0.282 -16.484 1.00 91.94 201 LEU A CA 1
ATOM 1565 C C . LEU A 1 201 ? 14.818 -1.151 -16.317 1.00 91.94 201 LEU A C 1
ATOM 1567 O O . LEU A 1 201 ? 14.828 -2.084 -15.521 1.00 91.94 201 LEU A O 1
ATOM 1571 N N . MET A 1 202 ? 13.735 -0.827 -17.024 1.00 94.81 202 MET A N 1
ATOM 1572 C CA . MET A 1 202 ? 12.473 -1.561 -16.939 1.00 94.81 202 MET A CA 1
ATOM 1573 C C . MET A 1 202 ? 12.442 -2.729 -17.942 1.00 94.81 202 MET A C 1
ATOM 1575 O O . MET A 1 202 ? 12.874 -2.541 -19.082 1.00 94.81 202 MET A O 1
ATOM 1579 N N . PRO A 1 203 ? 11.898 -3.903 -17.566 1.00 96.25 203 PRO A N 1
ATOM 1580 C CA . PRO A 1 203 ? 11.312 -4.213 -16.260 1.00 96.25 203 PRO A CA 1
ATOM 1581 C C . PRO A 1 203 ? 12.374 -4.376 -15.158 1.00 96.25 203 PRO A C 1
ATOM 1583 O O . PRO A 1 203 ? 13.413 -4.994 -15.376 1.00 96.25 203 PRO A O 1
ATOM 1586 N N . PHE A 1 204 ? 12.089 -3.868 -13.956 1.00 97.12 204 PHE A N 1
ATOM 1587 C CA . PHE A 1 204 ? 12.961 -4.000 -12.786 1.00 97.12 204 PHE A CA 1
ATOM 1588 C C . PHE A 1 204 ? 12.309 -4.886 -11.723 1.00 97.12 204 PHE A C 1
ATOM 1590 O O . PHE A 1 204 ? 11.156 -4.674 -11.348 1.00 97.12 204 PHE A O 1
ATOM 1597 N N . THR A 1 205 ? 13.049 -5.873 -11.215 1.00 96.94 205 THR A N 1
ATOM 1598 C CA . THR A 1 205 ? 12.533 -6.851 -10.244 1.00 96.94 205 THR A CA 1
ATOM 1599 C C . THR A 1 205 ? 12.972 -6.515 -8.823 1.00 96.94 205 THR A C 1
ATOM 1601 O O . THR A 1 205 ? 14.164 -6.471 -8.524 1.00 96.94 205 THR A O 1
ATOM 1604 N N . PHE A 1 206 ? 12.003 -6.359 -7.926 1.00 93.81 206 PHE A N 1
ATOM 1605 C CA . PHE A 1 206 ? 12.199 -6.221 -6.489 1.00 93.81 206 PHE A CA 1
ATOM 1606 C C . PHE A 1 206 ? 11.864 -7.549 -5.799 1.00 93.81 206 PHE A C 1
ATOM 1608 O O . PHE A 1 206 ? 10.711 -7.977 -5.778 1.00 93.81 206 PHE A O 1
ATOM 1615 N N . ASN A 1 207 ? 12.864 -8.196 -5.194 1.00 91.50 207 ASN A N 1
ATOM 1616 C CA . ASN A 1 207 ? 12.684 -9.417 -4.392 1.00 91.50 207 ASN A CA 1
ATOM 1617 C C . ASN A 1 207 ? 12.270 -9.072 -2.953 1.00 91.50 207 ASN A C 1
ATOM 1619 O O . ASN A 1 207 ? 12.964 -9.396 -1.988 1.00 91.50 207 ASN A O 1
ATOM 1623 N N . LEU A 1 208 ? 11.170 -8.332 -2.827 1.00 81.81 208 LEU A N 1
ATOM 1624 C CA . LEU A 1 208 ? 10.615 -7.841 -1.572 1.00 81.81 208 LEU A CA 1
ATOM 1625 C C . LEU A 1 208 ? 9.107 -8.074 -1.565 1.00 81.81 208 LEU A C 1
ATOM 1627 O O . LEU A 1 208 ? 8.451 -7.991 -2.600 1.00 81.81 208 LEU A O 1
ATOM 1631 N N . LYS A 1 209 ? 8.548 -8.308 -0.374 1.00 82.00 209 LYS A N 1
ATOM 1632 C CA . LYS A 1 209 ? 7.093 -8.402 -0.212 1.00 82.00 209 LYS A CA 1
ATOM 1633 C C . LYS A 1 209 ? 6.406 -7.046 -0.404 1.00 82.00 209 LYS A C 1
ATOM 1635 O O . LYS A 1 209 ? 5.271 -7.001 -0.854 1.00 82.00 209 LYS A O 1
ATOM 1640 N N . TYR A 1 210 ? 7.081 -5.953 -0.061 1.00 88.56 210 TYR A N 1
ATOM 1641 C CA . TYR A 1 210 ? 6.561 -4.604 -0.248 1.00 88.56 210 TYR A CA 1
ATOM 1642 C C . TYR A 1 210 ? 7.688 -3.571 -0.338 1.00 88.56 210 TYR A C 1
ATOM 1644 O O . TYR A 1 210 ? 8.800 -3.806 0.145 1.00 88.56 210 TYR A O 1
ATOM 1652 N N . PHE A 1 211 ? 7.379 -2.423 -0.935 1.00 89.94 211 PHE A N 1
ATOM 1653 C CA . PHE A 1 211 ? 8.215 -1.221 -0.961 1.00 89.94 211 PHE A CA 1
ATOM 1654 C C . PHE A 1 211 ? 7.333 0.030 -0.978 1.00 89.94 211 PHE A C 1
ATOM 1656 O O . PHE A 1 211 ? 6.125 -0.064 -1.198 1.00 89.94 211 PHE A O 1
ATOM 1663 N N . THR A 1 212 ? 7.938 1.202 -0.796 1.00 95.12 212 THR A N 1
ATOM 1664 C CA . THR A 1 212 ? 7.235 2.483 -0.945 1.00 95.12 212 THR A CA 1
ATOM 1665 C C . THR A 1 212 ? 7.794 3.259 -2.130 1.00 95.12 212 THR A C 1
ATOM 1667 O O . THR A 1 212 ? 9.009 3.361 -2.282 1.00 95.12 212 THR A O 1
ATOM 1670 N N . VAL A 1 213 ? 6.920 3.809 -2.970 1.00 97.06 213 VAL A N 1
ATOM 1671 C CA . VAL A 1 213 ? 7.277 4.780 -4.011 1.00 97.06 213 VAL A CA 1
ATOM 1672 C C . VAL A 1 213 ? 6.948 6.172 -3.500 1.00 97.06 213 VAL A C 1
ATOM 1674 O O . VAL A 1 213 ? 5.828 6.392 -3.050 1.00 97.06 213 VAL A O 1
ATOM 1677 N N . ILE A 1 214 ? 7.909 7.090 -3.559 1.00 96.06 214 ILE A N 1
ATOM 1678 C CA . ILE A 1 214 ? 7.779 8.474 -3.092 1.00 96.06 214 ILE A CA 1
ATOM 1679 C C . ILE A 1 214 ? 7.871 9.419 -4.292 1.00 96.06 214 ILE A C 1
ATOM 1681 O O . ILE A 1 214 ? 8.759 9.261 -5.137 1.00 96.06 214 ILE A O 1
ATOM 1685 N N . ALA A 1 215 ? 6.971 10.400 -4.334 1.00 94.75 215 ALA A N 1
ATOM 1686 C CA . ALA A 1 215 ? 6.896 11.456 -5.332 1.00 94.75 215 ALA A CA 1
ATOM 1687 C C . ALA A 1 215 ? 6.916 12.844 -4.676 1.00 94.75 215 ALA A C 1
ATOM 1689 O O . ALA A 1 215 ? 6.148 13.109 -3.754 1.00 94.75 215 ALA A O 1
ATOM 1690 N N . GLN A 1 216 ? 7.748 13.752 -5.185 1.00 93.19 216 GLN A N 1
ATOM 1691 C CA . GLN A 1 216 ? 7.727 15.172 -4.827 1.00 93.19 216 GLN A CA 1
ATOM 1692 C C . GLN A 1 216 ? 8.154 16.027 -6.014 1.00 93.19 216 GLN A C 1
ATOM 1694 O O . GLN A 1 216 ? 9.142 15.719 -6.679 1.00 93.19 216 GLN A O 1
ATOM 1699 N N . GLY A 1 217 ? 7.448 17.131 -6.262 1.00 89.81 217 GLY A N 1
ATOM 1700 C CA . GLY A 1 217 ? 7.858 18.125 -7.262 1.00 89.81 217 GLY A CA 1
ATOM 1701 C C . GLY A 1 217 ? 7.836 17.630 -8.715 1.00 89.81 217 GLY A C 1
ATOM 1702 O O . GLY A 1 217 ? 8.376 18.299 -9.596 1.00 89.81 217 GLY A O 1
ATOM 1703 N N . CYS A 1 218 ? 7.242 16.464 -8.974 1.00 90.06 218 CYS A N 1
ATOM 1704 C CA . CYS A 1 218 ? 7.029 15.902 -10.301 1.00 90.06 218 CYS A CA 1
ATOM 1705 C C . CYS A 1 218 ? 5.917 14.854 -10.263 1.00 90.06 218 CYS A C 1
ATOM 1707 O O . CYS A 1 218 ? 5.797 14.088 -9.309 1.00 90.06 218 CYS A O 1
ATOM 1709 N N . SER A 1 219 ? 5.133 14.804 -11.337 1.00 91.62 219 SER A N 1
ATOM 1710 C CA . SER A 1 219 ? 4.112 13.779 -11.532 1.00 91.62 219 SER A CA 1
ATOM 1711 C C . SER A 1 219 ? 4.658 12.658 -12.404 1.00 91.62 219 SER A C 1
ATOM 1713 O O . SER A 1 219 ? 5.341 12.901 -13.409 1.00 91.62 219 SER A O 1
ATOM 1715 N N . PHE A 1 220 ? 4.334 11.425 -12.046 1.00 93.50 220 PHE A N 1
ATOM 1716 C CA . PHE A 1 220 ? 4.699 10.260 -12.836 1.00 93.50 220 PHE A CA 1
ATOM 1717 C C . PHE A 1 220 ? 3.722 9.117 -12.619 1.00 93.50 220 PHE A C 1
ATOM 1719 O O . PHE A 1 220 ? 2.917 9.105 -11.692 1.00 93.50 220 PHE A O 1
ATOM 1726 N N . SER A 1 221 ? 3.801 8.137 -13.506 1.00 94.94 221 SER A N 1
ATOM 1727 C CA . SER A 1 221 ? 3.108 6.871 -13.324 1.00 94.94 221 SER A CA 1
ATOM 1728 C C . SER A 1 221 ? 4.061 5.715 -13.532 1.00 94.94 221 SER A C 1
ATOM 1730 O O . SER A 1 221 ? 5.051 5.827 -14.256 1.00 94.94 221 SER A O 1
ATOM 1732 N N . PHE A 1 222 ? 3.759 4.604 -12.888 1.00 95.50 222 PHE A N 1
ATOM 1733 C CA . PHE A 1 222 ? 4.496 3.366 -13.037 1.00 95.50 222 PHE A CA 1
ATOM 1734 C C . PHE A 1 222 ? 3.516 2.202 -13.066 1.00 95.50 222 PHE A C 1
ATOM 1736 O O . PHE A 1 222 ? 2.367 2.318 -12.632 1.00 95.50 222 PHE A O 1
ATOM 1743 N N . THR A 1 223 ? 3.969 1.088 -13.620 1.00 95.88 223 THR A N 1
ATOM 1744 C CA . THR A 1 223 ? 3.204 -0.153 -13.638 1.00 95.88 223 THR A CA 1
ATOM 1745 C C . THR A 1 223 ? 3.933 -1.228 -12.864 1.00 95.88 223 THR A C 1
ATOM 1747 O O . THR A 1 223 ? 5.161 -1.321 -12.928 1.00 95.88 223 THR A O 1
ATOM 1750 N N . ILE A 1 224 ? 3.179 -2.038 -12.137 1.00 94.88 224 ILE A N 1
ATOM 1751 C CA . ILE A 1 224 ? 3.688 -3.125 -11.305 1.00 94.88 224 ILE A CA 1
ATOM 1752 C C . ILE A 1 224 ? 2.970 -4.425 -11.627 1.00 94.88 224 ILE A C 1
ATOM 1754 O O . ILE A 1 224 ? 1.852 -4.405 -12.124 1.00 94.88 224 ILE A O 1
ATOM 1758 N N . MET A 1 225 ? 3.638 -5.535 -11.345 1.00 94.62 225 MET A N 1
ATOM 1759 C CA . MET A 1 225 ? 3.096 -6.877 -11.472 1.00 94.62 225 MET A CA 1
ATOM 1760 C C . MET A 1 225 ? 3.771 -7.796 -10.463 1.00 94.62 225 MET A C 1
ATOM 1762 O O . MET A 1 225 ? 4.991 -7.751 -10.292 1.00 94.62 225 MET A O 1
ATOM 1766 N N . SER A 1 226 ? 3.007 -8.682 -9.841 1.00 90.81 226 SER A N 1
ATOM 1767 C CA . SER A 1 226 ? 3.544 -9.786 -9.049 1.00 90.81 226 SER A CA 1
ATOM 1768 C C . SER A 1 226 ? 3.332 -11.079 -9.821 1.00 90.81 226 SER A C 1
ATOM 1770 O O . SER A 1 226 ? 2.213 -11.299 -10.265 1.00 90.81 226 SER A O 1
ATOM 1772 N N . PRO A 1 227 ? 4.363 -11.919 -10.024 1.00 86.94 227 PRO A N 1
ATOM 1773 C CA . PRO A 1 227 ? 4.207 -13.172 -10.760 1.00 86.94 227 PRO A CA 1
ATOM 1774 C C . PRO A 1 227 ? 3.113 -14.071 -10.169 1.00 86.94 227 PRO A C 1
ATOM 1776 O O . PRO A 1 227 ? 2.925 -14.085 -8.951 1.00 86.94 227 PRO A O 1
ATOM 1779 N N . GLU A 1 228 ? 2.441 -14.835 -11.033 1.00 79.69 228 GLU A N 1
ATOM 1780 C CA . GLU A 1 228 ? 1.560 -15.935 -10.621 1.00 79.69 228 GLU A CA 1
ATOM 1781 C C . GLU A 1 228 ? 2.349 -17.001 -9.837 1.00 79.69 228 GLU A C 1
ATOM 1783 O O . GLU A 1 228 ? 3.567 -17.146 -10.008 1.00 79.69 228 GLU A O 1
ATOM 1788 N N . HIS A 1 229 ? 1.652 -17.724 -8.959 1.00 61.75 229 HIS A N 1
ATOM 1789 C CA . HIS A 1 229 ? 2.215 -18.817 -8.164 1.00 61.75 229 HIS A CA 1
ATOM 1790 C C . HIS A 1 229 ? 2.378 -20.122 -8.938 1.00 61.75 229 HIS A C 1
ATOM 1792 O O . HIS A 1 229 ? 1.447 -20.491 -9.685 1.00 61.75 229 HIS A O 1
#

pLDDT: mean 78.04, std 18.53, range [31.78, 97.12]

Radius of gyration: 17.83 Å; chains: 1; bounding box: 36×44×48 Å

Sequence (229 aa):
FVFCYTGKYCQQIPDTEIFAGDQFWYPYNSTNYVRIPPHFNCTYVISMSLATSAYMFPTLYLFHSYVIDGDFYNQTSVHRLIDFEHATPFVSTQNKITLVTFQTESYYATAAVLNPLSEAKQFNPLSSQASVNGEIDRVGLIPEGQDQEACQVLAVDSKTIIMTSVSLGSNVLSSCVAQVVTGPPNNSSQVLLDLTKAQGLMPFTFNLKYFTVIAQGCSFSFTIMSPEH

Organism: Caenorhabditis remanei (NCBI:txid31234)

Secondary structure (DSSP, 8-state):
-EEESSTT-EEEPPGGG--TT-EEESSTT-S-EEEPPTT--TTPPEEEEEEE-SSS--HHHHHTEEEEEE-SSSEEEEEEGGGGTTSPPEE-SSS-EEEEE---S--TTEEEEEEEHHHHTTSS-EEEEEE-TT--EEEEE---TT-EEEEEEEESS-S-EEEEEEEE-S---TT-EEEEEESSSSTT--EEEEGGG-TT--SEEE-SSEEEEEEESS-EEEEEE----

Foldseek 3Di:
DWDDQALPDTDDDPPVRDDAQDWDDPPHPHPDTDTHHHPDDLFFWKWKAKAFAPPLGPPVFQQQKKKFLADPVDTPDIDGSVVRVVHAIDIRPGSDMYIDGNDNDDDQGMDIDMDGCVLQVQAPGAHEYEADAFDKDKDKDDDDDFGKHKYKYFDRPAQKKWFADKFWDPDQDPPWFWFKWDDRRDPPIDTPDGSVPCVPVGRDMDSGRIIMTMTGPTIMMIIMHDHHD